Protein AF-A0A485KJI5-F1 (afdb_monomer_lite)

Foldseek 3Di:
DDDDDDDDDDDDDDDDDDDDDDDDDDDDDDDDDDDDDDDDDDDDDDDPDPDDDDDDDDDDDDDDDDDDDDDDDDDDDDDDDDDPDPPDPDPPPPFFADPDPAAAAEEEEEAADDQAWDQKDQDDLVQQNPLVVLARRHPGYIYGDHRQQQDALLRPVLLLSVQQVQQCRQVVHPGHDPPAQERFAYEYEYEASRLLNPLLSCLVSSHHYDQVRYEYEYAHHDDDPPRGVRNVLDDDLVPDDPVSVVSVVSSLQSCLVHYFEYEFAFALCAQVDPNSVQLVVQVVVDPDPDNGHQSPDHPCRRCRSPVVVVVQEDQALQRGLYHHANHHRSVLSCSVAAHDDRSRHNSSNSSRND

Organism: NCBI:txid120398

InterPro domains:
  IPR029058 Alpha/Beta hydrolase fold [SSF53474] (157-311)

Radius of gyration: 28.87 Å; chains: 1; bounding box: 77×89×81 Å

pLDDT: mean 71.89, std 26.83, range [19.38, 97.19]

Sequence (354 aa):
MCVGSLKPPRRLRALVIRQSAHQRQPMTFAPEYIFATTKFIFVGSLTFVCTWSVPITATRVMSTQAFEPAGMASRLAMYVLPHHFLLAPSPLKQTCGCHLPERKPCLFMDGIGHTKSVPLMSSYPDTWGHIDQHAPCCSSITMARFESIERGWTHDDLQHDFCYAALAVSNHRSQPATNSTVVGKLILITHSMGNLIAAGAAATGKCTFTTDNLTWLVAGLVGYCPLQPAYASIQDIRTVDATLQQKYLAAQAIRRQFISRTMCGTSPAGLGTLGAVGMMAVASMAPFDSAENDGYVTWESCTAGLSDIDDTFGTDAETAVNYKAALNHLDTSFRNGDGKTNDKMPLRWFECTL

Structure (mmCIF, N/CA/C/O backbone):
data_AF-A0A485KJI5-F1
#
_entry.id   AF-A0A485KJI5-F1
#
loop_
_atom_site.group_PDB
_atom_site.id
_atom_site.type_symbol
_atom_site.label_atom_id
_atom_site.label_alt_id
_atom_site.label_comp_id
_atom_site.label_asym_id
_atom_site.label_entity_id
_atom_site.label_seq_id
_atom_site.pdbx_PDB_ins_code
_atom_site.Cartn_x
_atom_site.Cartn_y
_atom_site.Cartn_z
_atom_site.occupancy
_atom_site.B_iso_or_equiv
_atom_site.auth_seq_id
_atom_site.auth_comp_id
_atom_site.auth_asym_id
_atom_site.auth_atom_id
_atom_site.pdbx_PDB_model_num
ATOM 1 N N . MET A 1 1 ? 1.616 -50.596 -18.947 1.00 31.81 1 MET A N 1
ATOM 2 C CA . MET A 1 1 ? 2.586 -51.513 -19.584 1.00 31.81 1 MET A CA 1
ATOM 3 C C . MET A 1 1 ? 2.763 -51.119 -21.041 1.00 31.81 1 MET A C 1
ATOM 5 O O . MET A 1 1 ? 1.782 -50.746 -21.667 1.00 31.81 1 MET A O 1
ATOM 9 N N . CYS A 1 2 ? 3.994 -51.274 -21.529 1.00 25.28 2 CYS A N 1
ATOM 10 C CA . CYS A 1 2 ? 4.402 -51.375 -22.934 1.00 25.28 2 CYS A CA 1
ATOM 11 C C . CYS A 1 2 ? 4.610 -50.092 -23.763 1.00 25.28 2 CYS A C 1
ATOM 13 O O . CYS A 1 2 ? 3.694 -49.403 -24.196 1.00 25.28 2 CYS A O 1
ATOM 15 N N . VAL A 1 3 ? 5.904 -49.894 -24.025 1.00 32.41 3 VAL A N 1
ATOM 16 C CA . VAL A 1 3 ? 6.568 -49.269 -25.175 1.00 32.41 3 VAL A CA 1
ATOM 17 C C . VAL A 1 3 ? 5.909 -49.650 -26.510 1.00 32.41 3 VAL A C 1
ATOM 19 O O . VAL A 1 3 ? 5.561 -50.813 -26.705 1.00 32.41 3 VAL A O 1
ATOM 22 N N . GLY A 1 4 ? 5.834 -48.710 -27.464 1.00 28.84 4 GLY A N 1
ATOM 23 C CA . GLY A 1 4 ? 5.454 -49.033 -28.843 1.00 28.84 4 GLY A CA 1
ATOM 24 C C . GLY A 1 4 ? 5.419 -47.866 -29.838 1.00 28.84 4 GLY A C 1
ATOM 25 O O . GLY A 1 4 ? 4.387 -47.239 -30.011 1.00 28.84 4 GLY A O 1
ATOM 26 N N . SER A 1 5 ? 6.540 -47.683 -30.543 1.00 28.98 5 SER A N 1
ATOM 27 C CA . SER A 1 5 ? 6.683 -47.311 -31.967 1.00 28.98 5 SER A CA 1
ATOM 28 C C . SER A 1 5 ? 6.036 -46.023 -32.529 1.00 28.98 5 SER A C 1
ATOM 30 O O . SER A 1 5 ? 4.829 -45.916 -32.733 1.00 28.98 5 SER A O 1
ATOM 32 N N . LEU A 1 6 ? 6.910 -45.090 -32.929 1.00 32.75 6 LEU A N 1
ATOM 33 C CA . LEU A 1 6 ? 6.632 -43.924 -33.774 1.00 32.75 6 LEU A CA 1
ATOM 34 C C . LEU A 1 6 ? 6.274 -44.331 -35.219 1.00 32.75 6 LEU A C 1
ATOM 36 O O . LEU A 1 6 ? 7.049 -45.007 -35.895 1.00 32.75 6 LEU A O 1
ATOM 40 N N . LYS A 1 7 ? 5.144 -43.822 -35.728 1.00 32.94 7 LYS A N 1
ATOM 41 C CA . LYS A 1 7 ? 4.831 -43.709 -37.166 1.00 32.94 7 LYS A CA 1
ATOM 42 C C . LYS A 1 7 ? 4.530 -42.239 -37.506 1.00 32.94 7 LYS A C 1
ATOM 44 O O . LYS A 1 7 ? 3.818 -41.594 -36.738 1.00 32.94 7 LYS A O 1
ATOM 49 N N . PRO A 1 8 ? 5.029 -41.700 -38.634 1.00 36.19 8 PRO A N 1
ATOM 50 C CA . PRO A 1 8 ? 4.841 -40.295 -38.994 1.00 36.19 8 PRO A CA 1
ATOM 51 C C . PRO A 1 8 ? 3.419 -40.018 -39.523 1.00 36.19 8 PRO A C 1
ATOM 53 O O . PRO A 1 8 ? 2.799 -40.911 -40.116 1.00 36.19 8 PRO A O 1
ATOM 56 N N . PRO A 1 9 ? 2.885 -38.792 -39.352 1.00 38.53 9 PRO A N 1
ATOM 57 C CA . PRO A 1 9 ? 1.519 -38.477 -39.743 1.00 38.53 9 PRO A CA 1
ATOM 58 C C . PRO A 1 9 ? 1.360 -38.337 -41.264 1.00 38.53 9 PRO A C 1
ATOM 60 O O . PRO A 1 9 ? 2.177 -37.745 -41.972 1.00 38.53 9 PRO A O 1
ATOM 63 N N . ARG A 1 10 ? 0.251 -38.897 -41.754 1.00 35.16 10 ARG A N 1
ATOM 64 C CA . ARG A 1 10 ? -0.236 -38.799 -43.133 1.00 35.16 10 ARG A CA 1
ATOM 65 C C . ARG A 1 10 ? -0.714 -37.374 -43.436 1.00 35.16 10 ARG A C 1
ATOM 67 O O . ARG A 1 10 ? -1.381 -36.745 -42.622 1.00 35.16 10 ARG A O 1
ATOM 74 N N . ARG A 1 11 ? -0.418 -36.917 -44.657 1.00 34.38 11 ARG A N 1
ATOM 75 C CA . ARG A 1 11 ? -0.892 -35.661 -45.261 1.00 34.38 11 ARG A CA 1
ATOM 76 C C . ARG A 1 11 ? -2.426 -35.584 -45.244 1.00 34.38 11 ARG A C 1
ATOM 78 O O . ARG A 1 11 ? -3.078 -36.413 -45.879 1.00 34.38 11 ARG A O 1
ATOM 85 N N . LEU A 1 12 ? -2.987 -34.566 -44.594 1.00 32.72 12 LEU A N 1
ATOM 86 C CA . LEU A 1 12 ? -4.388 -34.179 -44.769 1.00 32.72 12 LEU A CA 1
ATOM 87 C C . LEU A 1 12 ? -4.528 -33.331 -46.039 1.00 32.72 12 LEU A C 1
ATOM 89 O O . LEU A 1 12 ? -3.842 -32.327 -46.223 1.00 32.72 12 LEU A O 1
ATOM 93 N N . ARG A 1 13 ? -5.400 -33.794 -46.938 1.00 32.47 13 ARG A N 1
ATOM 94 C CA . ARG A 1 13 ? -5.831 -33.085 -48.145 1.00 32.47 13 ARG A CA 1
ATOM 95 C C . ARG A 1 13 ? -6.838 -32.000 -47.764 1.00 32.47 13 ARG A C 1
ATOM 97 O O . ARG A 1 13 ? -7.719 -32.235 -46.943 1.00 32.47 13 ARG A O 1
ATOM 104 N N . ALA A 1 14 ? -6.695 -30.843 -48.403 1.00 28.84 14 ALA A N 1
ATOM 105 C CA . ALA A 1 14 ? -7.589 -29.701 -48.303 1.00 28.84 14 ALA A CA 1
ATOM 106 C C . ALA A 1 14 ? -9.030 -30.069 -48.696 1.00 28.84 14 ALA A C 1
ATOM 108 O O . ALA A 1 14 ? -9.260 -30.632 -49.769 1.00 28.84 14 ALA A O 1
ATOM 109 N N . LEU A 1 15 ? -9.990 -29.712 -47.839 1.00 27.62 15 LEU A N 1
ATOM 110 C CA . LEU A 1 15 ? -11.410 -29.694 -48.168 1.00 27.62 15 LEU A CA 1
ATOM 111 C C . LEU A 1 15 ? -11.748 -28.300 -48.708 1.00 27.62 15 LEU A C 1
ATOM 113 O O . LEU A 1 15 ? -11.735 -27.311 -47.981 1.00 27.62 15 LEU A O 1
ATOM 117 N N . VAL A 1 16 ? -12.003 -28.240 -50.011 1.00 28.48 16 VAL A N 1
ATOM 118 C CA . VAL A 1 16 ? -12.521 -27.069 -50.719 1.00 28.48 16 VAL A CA 1
ATOM 119 C C . VAL A 1 16 ? -14.035 -27.041 -50.528 1.00 28.48 16 VAL A C 1
ATOM 121 O O . VAL A 1 16 ? -14.716 -27.965 -50.965 1.00 28.48 16 VAL A O 1
ATOM 124 N N . ILE A 1 17 ? -14.566 -25.974 -49.931 1.00 29.91 17 ILE A N 1
ATOM 125 C CA . ILE A 1 17 ? -15.990 -25.628 -50.016 1.00 29.91 17 ILE A CA 1
ATOM 126 C C . ILE A 1 17 ? -16.078 -24.259 -50.698 1.00 29.91 17 ILE A C 1
ATOM 128 O O . ILE A 1 17 ? -15.520 -23.272 -50.224 1.00 29.91 17 ILE A O 1
ATOM 132 N N . ARG A 1 18 ? -16.724 -24.240 -51.869 1.00 28.14 18 ARG A N 1
ATOM 133 C CA . ARG A 1 18 ? -17.050 -23.059 -52.683 1.00 28.14 18 ARG A CA 1
ATOM 134 C C . ARG A 1 18 ? -18.545 -22.746 -52.570 1.00 28.14 18 ARG A C 1
ATOM 136 O O . ARG A 1 18 ? -19.329 -23.670 -52.390 1.00 28.14 18 ARG A O 1
ATOM 143 N N . GLN A 1 19 ? -18.855 -21.483 -52.895 1.00 30.69 19 GLN A N 1
ATOM 144 C CA . GLN A 1 19 ? -20.145 -20.809 -53.172 1.00 30.69 19 GLN A CA 1
ATOM 145 C C . GLN A 1 19 ? -20.580 -19.861 -52.041 1.00 30.69 19 GLN A C 1
ATOM 147 O O . GLN A 1 19 ? -20.486 -20.220 -50.880 1.00 30.69 19 GLN A O 1
ATOM 152 N N . SER A 1 20 ? -21.055 -18.635 -52.283 1.00 29.52 20 SER A N 1
ATOM 153 C CA . SER A 1 20 ? -21.296 -17.858 -53.510 1.00 29.52 20 SER A CA 1
ATOM 154 C C . SER A 1 20 ? -21.320 -16.362 -53.147 1.00 29.52 20 SER A C 1
ATOM 156 O O . SER A 1 20 ? -21.594 -16.000 -52.007 1.00 29.52 20 SER A O 1
ATOM 158 N N . ALA A 1 21 ? -21.020 -15.511 -54.125 1.00 30.34 21 ALA A N 1
ATOM 159 C CA . ALA A 1 21 ? -20.892 -14.063 -54.026 1.00 30.34 21 ALA A CA 1
ATOM 160 C C . ALA A 1 21 ? -22.232 -13.308 -54.129 1.00 30.34 21 ALA A C 1
ATOM 162 O O . ALA A 1 21 ? -23.102 -13.700 -54.902 1.00 30.34 21 ALA A O 1
ATOM 163 N N . HIS A 1 22 ? -22.315 -12.143 -53.476 1.00 31.23 22 HIS A N 1
ATOM 164 C CA . HIS A 1 22 ? -23.054 -10.975 -53.971 1.00 31.23 22 HIS A CA 1
ATOM 165 C C . HIS A 1 22 ? -22.402 -9.656 -53.484 1.00 31.23 22 HIS A C 1
ATOM 167 O O . HIS A 1 22 ? -22.339 -9.408 -52.288 1.00 31.23 22 HIS A O 1
ATOM 173 N N . GLN A 1 23 ? -21.861 -8.892 -54.455 1.00 30.75 23 GLN A N 1
ATOM 174 C CA . GLN A 1 23 ? -21.822 -7.417 -54.674 1.00 30.75 23 GLN A CA 1
ATOM 175 C C . GLN A 1 23 ? -21.913 -6.447 -53.463 1.00 30.75 23 GLN A C 1
ATOM 177 O O . GLN A 1 23 ? -22.767 -6.628 -52.617 1.00 30.75 23 GLN A O 1
ATOM 182 N N . ARG A 1 24 ? -21.222 -5.292 -53.365 1.00 27.19 24 ARG A N 1
ATOM 183 C CA . ARG A 1 24 ? -20.449 -4.432 -54.294 1.00 27.19 24 ARG A CA 1
ATOM 184 C C . ARG A 1 24 ? -19.679 -3.365 -53.451 1.00 27.19 24 ARG A C 1
ATOM 186 O O . ARG A 1 24 ? -20.315 -2.727 -52.630 1.00 27.19 24 ARG A O 1
ATOM 193 N N . GLN A 1 25 ? -18.356 -3.244 -53.672 1.00 29.03 25 GLN A N 1
ATOM 194 C CA . GLN A 1 25 ? -17.405 -2.083 -53.711 1.00 29.03 25 GLN A CA 1
ATOM 195 C C . GLN A 1 25 ? -17.664 -0.709 -53.010 1.00 29.03 25 GLN A C 1
ATOM 197 O O . GLN A 1 25 ? -18.820 -0.364 -52.802 1.00 29.03 25 GLN A O 1
ATOM 202 N N . PRO A 1 26 ? -16.656 0.211 -52.893 1.00 33.97 26 PRO A N 1
ATOM 203 C CA . PRO A 1 26 ? -15.177 0.071 -52.800 1.00 33.97 26 PRO A CA 1
ATOM 204 C C . PRO A 1 26 ? -14.487 1.035 -51.778 1.00 33.97 26 PRO A C 1
ATOM 206 O O . PRO A 1 26 ? -15.057 2.054 -51.414 1.00 33.97 26 PRO A O 1
ATOM 209 N N . MET A 1 27 ? -13.214 0.794 -51.408 1.00 25.45 27 MET A N 1
ATOM 210 C CA . MET A 1 27 ? -12.156 1.839 -51.353 1.00 25.45 27 MET A CA 1
ATOM 211 C C . MET A 1 27 ? -10.743 1.243 -51.113 1.00 25.45 27 MET A C 1
ATOM 213 O O . MET A 1 27 ? -10.409 0.787 -50.028 1.00 25.45 27 MET A O 1
ATOM 217 N N . THR A 1 28 ? -9.972 1.188 -52.207 1.00 26.17 28 THR A N 1
ATOM 218 C CA . THR A 1 28 ? -8.530 1.495 -52.394 1.00 26.17 28 THR A CA 1
ATOM 219 C C . THR A 1 28 ? -7.466 1.185 -51.310 1.00 26.17 28 THR A C 1
ATOM 221 O O . THR A 1 28 ? -7.358 1.873 -50.303 1.00 26.17 28 THR A O 1
ATOM 224 N N . PHE A 1 29 ? -6.583 0.230 -51.654 1.00 24.64 29 PHE A N 1
ATOM 225 C CA . PHE A 1 29 ? -5.132 0.098 -51.342 1.00 24.64 29 PHE A CA 1
ATOM 226 C C . PHE A 1 29 ? -4.334 1.300 -51.933 1.00 24.64 29 PHE A C 1
ATOM 228 O O . PHE A 1 29 ? -4.829 1.872 -52.900 1.00 24.64 29 PHE A O 1
ATOM 235 N N . ALA A 1 30 ? -3.127 1.760 -51.550 1.00 26.06 30 ALA A N 1
ATOM 236 C CA . ALA A 1 30 ? -1.948 1.344 -50.751 1.00 26.06 30 ALA A CA 1
ATOM 237 C C . ALA A 1 30 ? -0.955 2.573 -50.721 1.00 26.06 30 ALA A C 1
ATOM 239 O O . ALA A 1 30 ? -1.411 3.661 -51.069 1.00 26.06 30 ALA A O 1
ATOM 240 N N . PRO A 1 31 ? 0.394 2.448 -50.604 1.00 40.59 31 PRO A N 1
ATOM 241 C CA . PRO A 1 31 ? 1.277 2.005 -49.504 1.00 40.59 31 PRO A CA 1
ATOM 242 C C . PRO A 1 31 ? 2.403 3.036 -49.152 1.00 40.59 31 PRO A C 1
ATOM 244 O O . PRO A 1 31 ? 2.425 4.145 -49.668 1.00 40.59 31 PRO A O 1
ATOM 247 N N . GLU A 1 32 ? 3.369 2.574 -48.338 1.00 25.25 32 GLU A N 1
ATOM 248 C CA . GLU A 1 32 ? 4.775 3.022 -48.171 1.00 25.25 32 GLU A CA 1
ATOM 249 C C . GLU A 1 32 ? 5.096 4.086 -47.108 1.00 25.25 32 GLU A C 1
ATOM 251 O O . GLU A 1 32 ? 4.658 5.220 -47.196 1.00 25.25 32 GLU A O 1
ATOM 256 N N . TYR A 1 33 ? 5.930 3.708 -46.123 1.00 24.80 33 TYR A N 1
ATOM 257 C CA . TYR A 1 33 ? 7.295 4.239 -45.960 1.00 24.80 33 TYR A CA 1
ATOM 258 C C . TYR A 1 33 ? 8.152 3.276 -45.115 1.00 24.80 33 TYR A C 1
ATOM 260 O O . TYR A 1 33 ? 7.861 2.982 -43.958 1.00 24.80 33 TYR A O 1
ATOM 268 N N . ILE A 1 34 ? 9.230 2.786 -45.729 1.00 26.88 34 ILE A N 1
ATOM 269 C CA . ILE A 1 34 ? 10.401 2.183 -45.082 1.00 26.88 34 ILE A CA 1
ATOM 270 C C . ILE A 1 34 ? 11.285 3.333 -44.596 1.00 26.88 34 ILE A C 1
ATOM 272 O O . ILE A 1 34 ? 11.596 4.189 -45.411 1.00 26.88 34 ILE A O 1
ATOM 276 N N . PHE A 1 35 ? 11.770 3.311 -43.350 1.00 24.98 35 PHE A N 1
ATOM 277 C CA . PHE A 1 35 ? 13.133 3.757 -43.025 1.00 24.98 35 PHE A CA 1
ATOM 278 C C . PHE A 1 35 ? 13.635 3.078 -41.747 1.00 24.98 35 PHE A C 1
ATOM 280 O O . PHE A 1 35 ? 13.140 3.298 -40.646 1.00 24.98 35 PHE A O 1
ATOM 287 N N . ALA A 1 36 ? 14.665 2.256 -41.926 1.00 25.73 36 ALA A N 1
ATOM 288 C CA . ALA A 1 36 ? 15.581 1.858 -40.876 1.00 25.73 36 ALA A CA 1
ATOM 289 C C . ALA A 1 36 ? 16.424 3.066 -40.447 1.00 25.73 36 ALA A C 1
ATOM 291 O O . ALA A 1 36 ? 16.936 3.777 -41.307 1.00 25.73 36 ALA A O 1
ATOM 292 N N . THR A 1 37 ? 16.668 3.236 -39.148 1.00 25.44 37 THR A N 1
ATOM 293 C CA . THR A 1 37 ? 17.961 3.753 -38.675 1.00 25.44 37 THR A CA 1
ATOM 294 C C . THR A 1 37 ? 18.338 3.119 -37.341 1.00 25.44 37 THR A C 1
ATOM 296 O O . THR A 1 37 ? 17.789 3.399 -36.282 1.00 25.44 37 THR A O 1
ATOM 299 N N . THR A 1 38 ? 19.336 2.252 -37.431 1.00 22.64 38 THR A N 1
ATOM 300 C CA . THR A 1 38 ? 20.232 1.829 -36.362 1.00 22.64 38 THR A CA 1
ATOM 301 C C . THR A 1 38 ? 20.949 3.041 -35.755 1.00 22.64 38 THR A C 1
ATOM 303 O O . THR A 1 38 ? 21.505 3.852 -36.497 1.00 22.64 38 THR A O 1
ATOM 306 N N . LYS A 1 39 ? 21.053 3.116 -34.422 1.00 22.83 39 LYS A N 1
ATOM 307 C CA . LYS A 1 39 ? 22.156 3.810 -33.738 1.00 22.83 39 LYS A CA 1
ATOM 308 C C . LYS A 1 39 ? 22.665 2.962 -32.571 1.00 22.83 39 LYS A C 1
ATOM 310 O O . LYS A 1 39 ? 21.939 2.693 -31.624 1.00 22.83 39 LYS A O 1
ATOM 315 N N . PHE A 1 40 ? 23.928 2.560 -32.679 1.00 20.89 40 PHE A N 1
ATOM 316 C CA . PHE A 1 40 ? 24.762 2.018 -31.607 1.00 20.89 40 PHE A CA 1
ATOM 317 C C . PHE A 1 40 ? 25.527 3.158 -30.930 1.00 20.89 40 PHE A C 1
ATOM 319 O O . PHE A 1 40 ? 26.082 3.984 -31.653 1.00 20.89 40 PHE A O 1
ATOM 326 N N . ILE A 1 41 ? 25.668 3.116 -29.598 1.00 21.22 41 ILE A N 1
ATOM 327 C CA . ILE A 1 41 ? 26.875 3.552 -28.868 1.00 21.22 41 ILE A CA 1
ATOM 328 C C . ILE A 1 41 ? 27.117 2.573 -27.692 1.00 21.22 41 ILE A C 1
ATOM 330 O O . ILE A 1 41 ? 26.269 2.416 -26.821 1.00 21.22 41 ILE A O 1
ATOM 334 N N . PHE A 1 42 ? 28.274 1.899 -27.727 1.00 19.38 42 PHE A N 1
ATOM 335 C CA . PHE A 1 42 ? 28.947 1.102 -26.674 1.00 19.38 42 PHE A CA 1
ATOM 336 C C . PHE A 1 42 ? 29.616 2.068 -25.650 1.00 19.38 42 PHE A C 1
ATOM 338 O O . PHE A 1 42 ? 29.920 3.192 -26.029 1.00 19.38 42 PHE A O 1
ATOM 345 N N . VAL A 1 43 ? 29.898 1.784 -24.367 1.00 20.28 43 VAL A N 1
ATOM 346 C CA . VAL A 1 43 ? 30.802 0.779 -23.759 1.00 20.28 43 VAL A CA 1
ATOM 347 C C . VAL A 1 43 ? 30.563 0.789 -22.231 1.00 20.28 43 VAL A C 1
ATOM 349 O O . VAL A 1 43 ? 30.475 1.864 -21.644 1.00 20.28 43 VAL A O 1
ATOM 352 N N . GLY A 1 44 ? 30.562 -0.376 -21.573 1.00 20.38 44 GLY A N 1
ATOM 353 C CA . GLY A 1 44 ? 30.633 -0.480 -20.109 1.00 20.38 44 GLY A CA 1
ATOM 354 C C . GLY A 1 44 ? 30.339 -1.891 -19.606 1.00 20.38 44 GLY A C 1
ATOM 355 O O . GLY A 1 44 ? 29.222 -2.199 -19.210 1.00 20.38 44 GLY A O 1
ATOM 356 N N . SER A 1 45 ? 31.331 -2.771 -19.687 1.00 24.25 45 SER A N 1
ATOM 357 C CA . SER A 1 45 ? 31.241 -4.193 -19.358 1.00 24.25 45 SER A CA 1
ATOM 358 C C . SER A 1 45 ? 30.953 -4.432 -17.870 1.00 24.25 45 SER A C 1
ATOM 360 O O . SER A 1 45 ? 31.792 -4.117 -17.033 1.00 24.25 45 SER A O 1
ATOM 362 N N . LEU A 1 46 ? 29.844 -5.101 -17.545 1.00 24.02 46 LEU A N 1
ATOM 363 C CA . LEU A 1 46 ? 29.767 -5.978 -16.374 1.00 24.02 46 LEU A CA 1
ATOM 364 C C . LEU A 1 46 ? 29.032 -7.263 -16.775 1.00 24.02 46 LEU A C 1
ATOM 366 O O . LEU A 1 46 ? 27.812 -7.383 -16.719 1.00 24.02 46 LEU A O 1
ATOM 370 N N . THR A 1 47 ? 29.811 -8.232 -17.242 1.00 25.09 47 THR A N 1
ATOM 371 C CA . THR A 1 47 ? 29.413 -9.637 -17.294 1.00 25.09 47 THR A CA 1
ATOM 372 C C . THR A 1 47 ? 29.080 -10.108 -15.879 1.00 25.09 47 THR A C 1
ATOM 374 O O . THR A 1 47 ? 29.986 -10.225 -15.054 1.00 25.09 47 THR A O 1
ATOM 377 N N . PHE A 1 48 ? 27.815 -10.424 -15.597 1.00 23.05 48 PHE A N 1
ATOM 378 C CA . PHE A 1 48 ? 27.498 -11.342 -14.506 1.00 23.05 48 PHE A CA 1
ATOM 379 C C . PHE A 1 48 ? 27.690 -12.773 -15.007 1.00 23.05 48 PHE A C 1
ATOM 381 O O . PHE A 1 48 ? 27.085 -13.224 -15.977 1.00 23.05 48 PHE A O 1
ATOM 388 N N . VAL A 1 49 ? 28.632 -13.441 -14.356 1.00 24.78 49 VAL A N 1
ATOM 389 C CA . VAL A 1 49 ? 29.131 -14.778 -14.647 1.00 24.78 49 VAL A CA 1
ATOM 390 C C . VAL A 1 49 ? 28.079 -15.813 -14.234 1.00 24.78 49 VAL A C 1
ATOM 392 O O . VAL A 1 49 ? 27.791 -15.960 -13.050 1.00 24.78 49 VAL A O 1
ATOM 395 N N . CYS A 1 50 ? 27.547 -16.577 -15.192 1.00 22.47 50 CYS A N 1
ATOM 396 C CA . CYS A 1 50 ? 27.080 -17.937 -14.916 1.00 22.47 50 CYS A CA 1
ATOM 397 C C . CYS A 1 50 ? 28.328 -18.802 -14.709 1.00 22.47 50 CYS A C 1
ATOM 399 O O . CYS A 1 50 ? 29.068 -19.057 -15.659 1.00 22.47 50 CYS A O 1
ATOM 401 N N . THR A 1 51 ? 28.616 -19.208 -13.474 1.00 26.19 51 THR A N 1
ATOM 402 C CA . THR A 1 51 ? 29.778 -20.046 -13.171 1.00 26.19 51 THR A CA 1
ATOM 403 C C . THR A 1 51 ? 29.526 -21.489 -13.611 1.00 26.19 51 THR A C 1
ATOM 405 O O . THR A 1 51 ? 28.780 -22.230 -12.981 1.00 26.19 51 THR A O 1
ATOM 408 N N . TRP A 1 52 ? 30.204 -21.904 -14.681 1.00 23.30 52 TRP A N 1
ATOM 409 C CA . TRP A 1 52 ? 30.610 -23.295 -14.885 1.00 23.30 52 TRP A CA 1
ATOM 410 C C . TRP A 1 52 ? 32.120 -23.378 -14.645 1.00 23.30 52 TRP A C 1
ATOM 412 O O . TRP A 1 52 ? 32.901 -22.648 -15.253 1.00 23.30 52 TRP A O 1
ATOM 422 N N . SER A 1 53 ? 32.517 -24.227 -13.702 1.00 26.89 53 SER A N 1
ATOM 423 C CA . SER A 1 53 ? 33.888 -24.367 -13.207 1.00 26.89 53 SER A CA 1
ATOM 424 C C . SER A 1 53 ? 34.748 -25.251 -14.113 1.00 26.89 53 SER A C 1
ATOM 426 O O . SER A 1 53 ? 34.396 -26.412 -14.291 1.00 26.89 53 SER A O 1
ATOM 428 N N . VAL A 1 54 ? 35.915 -24.764 -14.565 1.00 26.58 54 VAL A N 1
ATOM 429 C CA . VAL A 1 54 ? 37.132 -25.565 -14.857 1.00 26.58 54 VAL A CA 1
ATOM 430 C C . VAL A 1 54 ? 38.380 -24.675 -14.616 1.00 26.58 54 VAL A C 1
ATOM 432 O O . VAL A 1 54 ? 38.327 -23.493 -14.958 1.00 26.58 54 VAL A O 1
ATOM 435 N N . PRO A 1 55 ? 39.479 -25.170 -14.000 1.00 33.22 55 PRO A N 1
ATOM 436 C CA . PRO A 1 55 ? 40.520 -24.331 -13.397 1.00 33.22 55 PRO A CA 1
ATOM 437 C C . PRO A 1 55 ? 41.720 -24.093 -14.324 1.00 33.22 55 PRO A C 1
ATOM 439 O O . PRO A 1 55 ? 42.194 -25.036 -14.950 1.00 33.22 55 PRO A O 1
ATOM 442 N N . ILE A 1 56 ? 42.282 -22.874 -14.341 1.00 28.50 56 ILE A N 1
ATOM 443 C CA . ILE A 1 56 ? 43.628 -22.608 -14.882 1.00 28.50 56 ILE A CA 1
ATOM 444 C C . ILE A 1 56 ? 44.365 -21.573 -14.011 1.00 28.50 56 ILE A C 1
ATOM 446 O O . ILE A 1 56 ? 44.020 -20.399 -13.953 1.00 28.50 56 ILE A O 1
ATOM 450 N N . THR A 1 57 ? 45.350 -22.109 -13.294 1.00 27.41 57 THR A N 1
ATOM 451 C CA . THR A 1 57 ? 46.740 -21.670 -13.073 1.00 27.41 57 THR A CA 1
ATOM 452 C C . THR A 1 57 ? 47.114 -20.178 -13.058 1.00 27.41 57 THR A C 1
ATOM 454 O O . THR A 1 57 ? 46.912 -19.425 -14.003 1.00 27.41 57 THR A O 1
ATOM 457 N N . ALA A 1 58 ? 47.810 -19.816 -11.976 1.00 33.53 58 ALA A N 1
ATOM 458 C CA . ALA A 1 58 ? 48.398 -18.521 -11.652 1.00 33.53 58 ALA A CA 1
ATOM 459 C C . ALA A 1 58 ? 49.343 -17.929 -12.714 1.00 33.53 58 ALA A C 1
ATOM 461 O O . ALA A 1 58 ? 50.174 -18.637 -13.281 1.00 33.53 58 ALA A O 1
ATOM 462 N N . THR A 1 59 ? 49.358 -16.594 -12.835 1.00 28.83 59 THR A N 1
ATOM 463 C CA . THR A 1 59 ? 50.616 -15.840 -12.990 1.00 28.83 59 THR A CA 1
ATOM 464 C C . THR A 1 59 ? 50.495 -14.351 -12.626 1.00 28.83 59 THR A C 1
ATOM 466 O O . THR A 1 59 ? 49.718 -13.603 -13.200 1.00 28.83 59 THR A O 1
ATOM 469 N N . ARG A 1 60 ? 51.374 -13.977 -11.686 1.00 30.34 60 ARG A N 1
ATOM 470 C CA . ARG A 1 60 ? 52.182 -12.750 -11.538 1.00 30.34 60 ARG A CA 1
ATOM 471 C C . ARG A 1 60 ? 51.545 -11.365 -11.304 1.00 30.34 60 ARG A C 1
ATOM 473 O O . ARG A 1 60 ? 51.021 -10.704 -12.187 1.00 30.34 60 ARG A O 1
ATOM 480 N N . VAL A 1 61 ? 51.824 -10.907 -10.082 1.00 31.03 61 VAL A N 1
ATOM 481 C CA . VAL A 1 61 ? 51.845 -9.543 -9.536 1.00 31.03 61 VAL A CA 1
ATOM 482 C C . VAL A 1 61 ? 52.813 -8.623 -10.294 1.00 31.03 61 VAL A C 1
ATOM 484 O O . VAL A 1 61 ? 53.953 -9.018 -10.542 1.00 31.03 61 VAL A O 1
ATOM 487 N N . MET A 1 62 ? 52.410 -7.367 -10.518 1.00 28.80 62 MET A N 1
ATOM 488 C CA . MET A 1 62 ? 53.320 -6.214 -10.585 1.00 28.80 62 MET A CA 1
ATOM 489 C C . MET A 1 62 ? 52.750 -5.018 -9.797 1.00 28.80 62 MET A C 1
ATOM 491 O O . MET A 1 62 ? 51.663 -4.524 -10.077 1.00 28.80 62 MET A O 1
ATOM 495 N N . SER A 1 63 ? 53.534 -4.615 -8.793 1.00 28.84 63 SER A N 1
ATOM 496 C CA . SER A 1 63 ? 53.581 -3.321 -8.083 1.00 28.84 63 SER A CA 1
ATOM 497 C C . SER A 1 63 ? 53.935 -2.196 -9.082 1.00 28.84 63 SER A C 1
ATOM 499 O O . SER A 1 63 ? 54.479 -2.512 -10.136 1.00 28.84 63 SER A O 1
ATOM 501 N N . THR A 1 64 ? 53.659 -0.898 -8.946 1.00 29.48 64 THR A N 1
ATOM 502 C CA . THR A 1 64 ? 53.778 0.134 -7.888 1.00 29.48 64 THR A CA 1
ATOM 503 C C . THR A 1 64 ? 52.926 1.342 -8.381 1.00 29.48 64 THR A C 1
ATOM 505 O O . THR A 1 64 ? 52.651 1.406 -9.573 1.00 29.48 64 THR A O 1
ATOM 508 N N . GLN A 1 65 ? 52.502 2.369 -7.635 1.00 29.70 65 GLN A N 1
ATOM 509 C CA . GLN A 1 65 ? 53.312 3.306 -6.849 1.00 29.70 65 GLN A CA 1
ATOM 510 C C . GLN A 1 65 ? 52.384 4.320 -6.144 1.00 29.70 65 GLN A C 1
ATOM 512 O O . GLN A 1 65 ? 51.354 4.715 -6.689 1.00 29.70 65 GLN A O 1
ATOM 517 N N . ALA A 1 66 ? 52.773 4.718 -4.934 1.00 29.38 66 ALA A N 1
ATOM 518 C CA . ALA A 1 66 ? 52.093 5.663 -4.055 1.00 29.38 66 ALA A CA 1
ATOM 519 C C . ALA A 1 66 ? 52.461 7.127 -4.362 1.00 29.38 66 ALA A C 1
ATOM 521 O O . ALA A 1 66 ? 53.567 7.399 -4.826 1.00 29.38 66 ALA A O 1
ATOM 522 N N . PHE A 1 67 ? 51.564 8.057 -4.021 1.00 27.17 67 PHE A N 1
ATOM 523 C CA . PHE A 1 67 ? 51.844 9.490 -3.897 1.00 27.17 67 PHE A CA 1
ATOM 524 C C . PHE A 1 67 ? 51.197 10.020 -2.606 1.00 27.17 67 PHE A C 1
ATOM 526 O O . PHE A 1 67 ? 49.991 9.906 -2.417 1.00 27.17 67 PHE A O 1
ATOM 533 N N . GLU A 1 68 ? 52.022 10.598 -1.738 1.00 30.23 68 GLU A N 1
ATOM 534 C CA . GLU A 1 68 ? 51.713 11.353 -0.513 1.00 30.23 68 GLU A CA 1
ATOM 535 C C . GLU A 1 68 ? 52.868 12.373 -0.318 1.00 30.23 68 GLU A C 1
ATOM 537 O O . GLU A 1 68 ? 53.920 12.207 -0.939 1.00 30.23 68 GLU A O 1
ATOM 542 N N . PRO A 1 69 ? 52.785 13.371 0.582 1.00 44.19 69 PRO A N 1
ATOM 543 C CA . PRO A 1 69 ? 51.866 14.508 0.604 1.00 44.19 69 PRO A CA 1
ATOM 544 C C . PRO A 1 69 ? 52.658 15.842 0.695 1.00 44.19 69 PRO A C 1
ATOM 546 O O . PRO A 1 69 ? 53.870 15.862 0.896 1.00 44.19 69 PRO A O 1
ATOM 549 N N . ALA A 1 70 ? 51.985 16.992 0.613 1.00 32.53 70 ALA A N 1
ATOM 550 C CA . ALA A 1 70 ? 52.569 18.273 1.025 1.00 32.53 70 ALA A CA 1
ATOM 551 C C . ALA A 1 70 ? 51.581 19.014 1.931 1.00 32.53 70 ALA A C 1
ATOM 553 O O . ALA A 1 70 ? 50.492 19.391 1.504 1.00 32.53 70 ALA A O 1
ATOM 554 N N . GLY A 1 71 ? 51.948 19.170 3.204 1.00 29.44 71 GLY A N 1
ATOM 555 C CA . GLY A 1 71 ? 51.194 19.944 4.186 1.00 29.44 71 GLY A CA 1
ATOM 556 C C . GLY A 1 71 ? 51.600 21.416 4.216 1.00 29.44 71 GLY A C 1
ATOM 557 O O . GLY A 1 71 ? 52.681 21.766 3.754 1.00 29.44 71 GLY A O 1
ATOM 558 N N . MET A 1 72 ? 50.764 22.254 4.839 1.00 32.09 72 MET A N 1
ATOM 559 C CA . MET A 1 72 ? 51.209 23.386 5.662 1.00 32.09 72 MET A CA 1
ATOM 560 C C . MET A 1 72 ? 50.065 23.961 6.522 1.00 32.09 72 MET A C 1
ATOM 562 O O . MET A 1 72 ? 49.091 24.506 6.022 1.00 32.09 72 MET A O 1
ATOM 566 N N . ALA A 1 73 ? 50.272 23.825 7.834 1.00 32.59 73 ALA A N 1
ATOM 567 C CA . ALA A 1 73 ? 50.047 24.780 8.923 1.00 32.59 73 ALA A CA 1
ATOM 568 C C . ALA A 1 73 ? 48.662 25.423 9.178 1.00 32.59 73 ALA A C 1
ATOM 570 O O . ALA A 1 73 ? 48.173 26.305 8.482 1.00 32.59 73 ALA A O 1
ATOM 571 N N . SER A 1 74 ? 48.164 25.052 10.358 1.00 30.80 74 SER A N 1
ATOM 572 C CA . SER A 1 74 ? 47.097 25.634 11.170 1.00 30.80 74 SER A CA 1
ATOM 573 C C . SER A 1 74 ? 47.352 27.091 11.599 1.00 30.80 74 SER A C 1
ATOM 575 O O . SER A 1 74 ? 48.469 27.447 11.980 1.00 30.80 74 SER A O 1
ATOM 577 N N . ARG A 1 75 ? 46.287 27.906 11.652 1.00 36.78 75 ARG A N 1
ATOM 578 C CA . ARG A 1 75 ? 46.172 29.079 12.537 1.00 36.78 75 ARG A CA 1
ATOM 579 C C . ARG A 1 75 ? 44.764 29.129 13.135 1.00 36.78 75 ARG A C 1
ATOM 581 O O . ARG A 1 75 ? 43.805 29.474 12.453 1.00 36.78 75 ARG A O 1
ATOM 588 N N . LEU A 1 76 ? 44.664 28.790 14.422 1.00 32.62 76 LEU A N 1
ATOM 589 C CA . LEU A 1 76 ? 43.513 29.103 15.266 1.00 32.62 76 LEU A CA 1
ATOM 590 C C . LEU 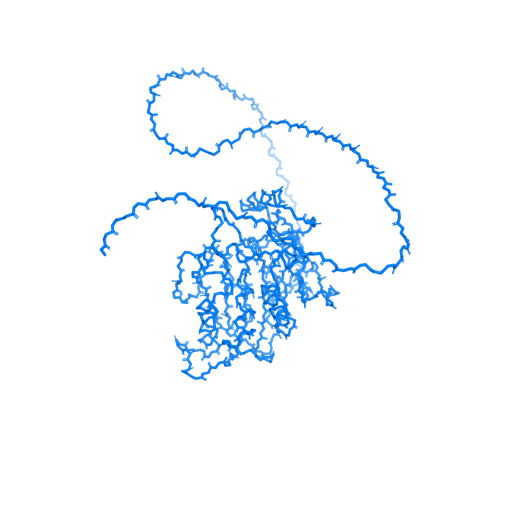A 1 76 ? 43.433 30.618 15.494 1.00 32.62 76 LEU A C 1
ATOM 592 O O . LEU A 1 76 ? 44.413 31.233 15.911 1.00 32.62 76 LEU A O 1
ATOM 596 N N . ALA A 1 77 ? 42.243 31.186 15.322 1.00 33.84 77 ALA A N 1
ATOM 597 C CA . ALA A 1 77 ? 41.854 32.450 15.934 1.00 33.84 77 ALA A CA 1
ATOM 598 C C . ALA A 1 77 ? 40.511 32.233 16.646 1.00 33.84 77 ALA A C 1
ATOM 600 O O . ALA A 1 77 ? 39.464 32.133 16.011 1.00 33.84 77 ALA A O 1
ATOM 601 N N . MET A 1 78 ? 40.562 32.106 17.975 1.00 32.16 78 MET A N 1
ATOM 602 C CA . MET A 1 78 ? 39.386 32.173 18.842 1.00 32.16 78 MET A CA 1
ATOM 603 C C . MET A 1 78 ? 38.864 33.610 18.828 1.00 32.16 78 MET A C 1
ATOM 605 O O . MET A 1 78 ? 39.526 34.506 19.345 1.00 32.16 78 MET A O 1
ATOM 609 N N . TYR A 1 79 ? 37.671 33.822 18.279 1.00 32.25 79 TYR A N 1
ATOM 610 C CA . TYR A 1 79 ? 36.880 35.017 18.554 1.00 32.25 79 TYR A CA 1
ATOM 611 C C . TYR A 1 79 ? 35.734 34.632 19.485 1.00 32.25 79 TYR A C 1
ATOM 613 O O . TYR A 1 79 ? 34.769 33.984 19.088 1.00 32.25 79 TYR A O 1
ATOM 621 N N . VAL A 1 80 ? 35.884 35.012 20.752 1.00 34.44 80 VAL A N 1
ATOM 622 C CA . VAL A 1 80 ? 34.824 34.994 21.761 1.00 34.44 80 VAL A CA 1
ATOM 623 C C . VAL A 1 80 ? 34.036 36.294 21.610 1.00 34.44 80 VAL A C 1
ATOM 625 O O . VAL A 1 80 ? 34.610 37.373 21.743 1.00 34.44 80 VAL A O 1
ATOM 628 N N . LEU A 1 81 ? 32.730 36.203 21.361 1.00 32.56 81 LEU A N 1
ATOM 629 C CA . LEU A 1 81 ? 31.793 37.316 21.524 1.00 32.56 81 LEU A CA 1
ATOM 630 C C . LEU A 1 81 ? 30.638 36.864 22.432 1.00 32.56 81 LEU A C 1
ATOM 632 O O . LEU A 1 81 ? 30.042 35.818 22.167 1.00 32.56 81 LEU A O 1
ATOM 636 N N . PRO A 1 82 ? 30.314 37.612 23.502 1.00 44.81 82 PRO A N 1
ATOM 637 C CA . PRO A 1 82 ? 29.250 37.257 24.421 1.00 44.81 82 PRO A CA 1
ATOM 638 C C . PRO A 1 82 ? 27.946 37.919 23.971 1.00 44.81 82 PRO A C 1
ATOM 640 O O . PRO A 1 82 ? 27.795 39.132 24.068 1.00 44.81 82 PRO A O 1
ATOM 643 N N . HIS A 1 83 ? 26.968 37.130 23.536 1.00 38.81 83 HIS A N 1
ATOM 644 C CA . HIS A 1 83 ? 25.585 37.592 23.485 1.00 38.81 83 HIS A CA 1
ATOM 645 C C . HIS A 1 83 ? 24.675 36.541 24.106 1.00 38.81 83 HIS A C 1
ATOM 647 O O . HIS A 1 83 ? 24.380 35.501 23.523 1.00 38.81 83 HIS A O 1
ATOM 653 N N . HIS A 1 84 ? 24.233 36.837 25.327 1.00 44.00 84 HIS A N 1
ATOM 654 C CA . HIS A 1 84 ? 23.026 36.265 25.899 1.00 44.00 84 HIS A CA 1
ATOM 655 C C . HIS A 1 84 ? 21.839 36.713 25.044 1.00 44.00 84 HIS A C 1
ATOM 657 O O . HIS A 1 84 ? 21.275 37.782 25.256 1.00 44.00 84 HIS A O 1
ATOM 663 N N . PHE A 1 85 ? 21.484 35.900 24.054 1.00 37.94 85 PHE A N 1
ATOM 664 C CA . PHE A 1 85 ? 20.170 35.948 23.434 1.00 37.94 85 PHE A CA 1
ATOM 665 C C . PHE A 1 85 ? 19.305 34.913 24.149 1.00 37.94 85 PHE A C 1
ATOM 667 O O . PHE A 1 85 ? 19.475 33.707 23.973 1.00 37.94 85 PHE A O 1
ATOM 674 N N . LEU A 1 86 ? 18.399 35.399 24.996 1.00 42.22 86 LEU A N 1
ATOM 675 C CA . LEU A 1 86 ? 17.235 34.640 25.434 1.00 42.22 86 LEU A CA 1
ATOM 676 C C . LEU A 1 86 ? 16.413 34.325 24.180 1.00 42.22 86 LEU A C 1
ATOM 678 O O . LEU A 1 86 ? 15.621 35.145 23.720 1.00 42.22 86 LEU A O 1
ATOM 682 N N . LEU A 1 87 ? 16.648 33.154 23.589 1.00 40.41 87 LEU A N 1
ATOM 683 C CA . LEU A 1 87 ? 15.747 32.589 22.599 1.00 40.41 87 LEU A CA 1
ATOM 684 C C . LEU A 1 87 ? 14.458 32.238 23.340 1.00 40.41 87 LEU A C 1
ATOM 686 O O . LEU A 1 87 ? 14.415 31.292 24.127 1.00 40.41 87 LEU A O 1
ATOM 690 N N . ALA A 1 88 ? 13.413 33.029 23.102 1.00 43.94 88 ALA A N 1
ATOM 691 C CA . ALA A 1 88 ? 12.053 32.575 23.329 1.00 43.94 88 ALA A CA 1
ATOM 692 C C . ALA A 1 88 ? 11.906 31.190 22.671 1.00 43.94 88 ALA A C 1
ATOM 694 O O . ALA A 1 88 ? 12.390 31.018 21.545 1.00 43.94 88 ALA A O 1
ATOM 695 N N . PRO A 1 89 ? 11.288 30.196 23.332 1.00 42.53 89 PRO A N 1
ATOM 696 C CA . PRO A 1 89 ? 11.009 28.936 22.670 1.00 42.53 89 PRO A CA 1
ATOM 697 C C . PRO A 1 89 ? 10.176 29.252 21.429 1.00 42.53 89 PRO A C 1
ATOM 699 O O . PRO A 1 89 ? 9.091 29.829 21.518 1.00 42.53 89 PRO A O 1
ATOM 702 N N . SER A 1 90 ? 10.722 28.920 20.260 1.00 41.31 90 SER A N 1
ATOM 703 C CA . SER A 1 90 ? 9.941 28.846 19.034 1.00 41.31 90 SER A CA 1
ATOM 704 C C . SER A 1 90 ? 8.700 27.995 19.326 1.00 41.31 90 SER A C 1
ATOM 706 O O . SER A 1 90 ? 8.823 27.013 20.068 1.00 41.31 90 SER A O 1
ATOM 708 N N . PRO A 1 91 ? 7.513 28.345 18.801 1.00 45.34 91 PRO A N 1
ATOM 709 C CA . PRO A 1 91 ? 6.342 27.504 18.986 1.00 45.34 91 PRO A CA 1
ATOM 710 C C . PRO A 1 91 ? 6.708 26.101 18.502 1.00 45.34 91 PRO A C 1
ATOM 712 O O . PRO A 1 91 ? 7.233 25.937 17.399 1.00 45.34 91 PRO A O 1
ATOM 715 N N . LEU A 1 92 ? 6.533 25.120 19.387 1.00 42.44 92 LEU A N 1
ATOM 716 C CA . LEU A 1 92 ? 6.793 23.708 19.135 1.00 42.44 92 LEU A CA 1
ATOM 717 C C . LEU A 1 92 ? 6.249 23.351 17.745 1.00 42.44 92 LEU A C 1
ATOM 719 O O . LEU A 1 92 ? 5.059 23.543 17.492 1.00 42.44 92 LEU A O 1
ATOM 723 N N . LYS A 1 93 ? 7.123 22.858 16.850 1.00 46.44 93 LYS A N 1
ATOM 724 C CA . LYS A 1 93 ? 6.725 22.143 15.626 1.00 46.44 93 LYS A CA 1
ATOM 725 C C . LYS A 1 93 ? 5.565 21.231 16.017 1.00 46.44 93 LYS A C 1
ATOM 727 O O . LYS A 1 93 ? 5.768 20.380 16.881 1.00 46.44 93 LYS A O 1
ATOM 732 N N . GLN A 1 94 ? 4.373 21.434 15.455 1.00 53.00 94 GLN A N 1
ATOM 733 C CA . GLN A 1 94 ? 3.244 20.552 15.739 1.00 53.00 94 GLN A CA 1
ATOM 734 C C . GLN A 1 94 ? 3.685 19.122 15.420 1.00 53.00 94 GLN A C 1
ATOM 736 O O . GLN A 1 94 ? 4.008 18.787 14.280 1.00 53.00 94 GLN A O 1
ATOM 741 N N . THR A 1 95 ? 3.813 18.291 16.449 1.00 70.19 95 THR A N 1
ATOM 742 C CA . THR A 1 95 ? 4.012 16.857 16.277 1.00 70.19 95 THR A CA 1
ATOM 743 C C . THR A 1 95 ? 2.710 16.327 15.707 1.00 70.19 95 THR A C 1
ATOM 745 O O . THR A 1 95 ? 1.656 16.557 16.304 1.00 70.19 95 THR A O 1
ATOM 748 N N . CYS A 1 96 ? 2.768 15.670 14.554 1.00 87.62 96 CYS A N 1
ATOM 749 C CA . CYS A 1 96 ? 1.601 14.995 14.024 1.00 87.62 96 CYS A CA 1
ATOM 750 C C . CYS A 1 96 ? 1.119 13.933 15.020 1.00 87.62 96 CYS A C 1
ATOM 752 O O . CYS A 1 96 ? 1.886 13.452 15.859 1.00 87.62 96 CYS A O 1
ATOM 754 N N . GLY A 1 97 ? -0.178 13.649 15.001 1.00 87.94 97 GLY A N 1
ATOM 755 C CA . GLY A 1 97 ? -0.844 12.831 16.003 1.00 87.94 97 GLY A CA 1
ATOM 756 C C . GLY A 1 97 ? -2.099 12.199 15.429 1.00 87.94 97 GLY A C 1
ATOM 757 O O . GLY A 1 97 ? -2.490 12.492 14.309 1.00 87.94 97 GLY A O 1
ATOM 758 N N . CYS A 1 98 ? -2.734 11.322 16.202 1.00 92.31 98 CYS A N 1
ATOM 759 C CA . CYS A 1 98 ? -3.919 10.639 15.709 1.00 92.31 98 CYS A CA 1
ATOM 760 C C . CYS A 1 98 ? -5.146 11.552 15.701 1.00 92.31 98 CYS A C 1
ATOM 762 O O . CYS A 1 98 ? -5.543 12.051 16.757 1.00 92.31 98 CYS A O 1
ATOM 764 N N . HIS A 1 99 ? -5.768 11.696 14.535 1.00 89.25 99 HIS A N 1
ATOM 765 C CA . HIS A 1 99 ? -7.006 12.437 14.320 1.00 89.25 99 HIS A CA 1
ATOM 766 C C . HIS A 1 99 ? -8.248 11.534 14.253 1.00 89.25 99 HIS A C 1
ATOM 768 O O . HIS A 1 99 ? -9.374 12.039 14.263 1.00 89.25 99 HIS A O 1
ATOM 774 N N . LEU A 1 100 ? -8.077 10.206 14.261 1.00 88.44 100 LEU A N 1
ATOM 775 C CA . LEU A 1 100 ? -9.193 9.270 14.402 1.00 88.44 100 LEU A CA 1
ATOM 776 C C . LEU A 1 100 ? -9.890 9.418 15.772 1.00 88.44 100 LEU A C 1
ATOM 778 O O . LEU A 1 100 ? -9.216 9.616 16.787 1.00 88.44 100 LEU A O 1
ATOM 782 N N . PRO A 1 101 ? -11.225 9.218 15.848 1.00 89.56 101 PRO A N 1
ATOM 783 C CA . PRO A 1 101 ? -11.970 9.264 17.113 1.00 89.56 101 PRO A CA 1
ATOM 784 C C . PRO A 1 101 ? -11.475 8.266 18.169 1.00 89.56 101 PRO A C 1
ATOM 786 O O . PRO A 1 101 ? -11.629 8.490 19.367 1.00 89.56 101 PRO A O 1
ATOM 789 N N . GLU A 1 102 ? -10.897 7.149 17.728 1.00 90.94 102 GLU A N 1
ATOM 790 C CA . GLU A 1 102 ? -10.282 6.138 18.579 1.00 90.94 102 GLU A CA 1
ATOM 791 C C . GLU A 1 102 ? -9.104 5.479 17.848 1.00 90.94 102 GLU A C 1
ATOM 793 O O . GLU A 1 102 ? -9.102 5.355 16.619 1.00 90.94 102 GLU A O 1
ATOM 798 N N . ARG A 1 103 ? -8.121 4.996 18.615 1.00 94.00 103 ARG A N 1
ATOM 799 C CA . ARG A 1 103 ? -7.050 4.154 18.073 1.00 94.00 103 ARG A CA 1
ATOM 800 C C . ARG A 1 103 ? -7.593 2.778 17.704 1.00 94.00 103 ARG A C 1
ATOM 802 O O . ARG A 1 103 ? -8.386 2.198 18.445 1.00 94.00 103 ARG A O 1
ATOM 809 N N . LYS A 1 104 ? -7.100 2.215 16.605 1.00 94.38 104 LYS A N 1
ATOM 810 C CA . LYS A 1 104 ? -7.531 0.914 16.073 1.00 94.38 104 LYS A CA 1
ATOM 811 C C . LYS A 1 104 ? -6.337 -0.048 15.959 1.00 94.38 104 LYS A C 1
ATOM 813 O O . LYS A 1 104 ? -5.201 0.417 15.848 1.00 94.38 104 LYS A O 1
ATOM 818 N N . PRO A 1 105 ? -6.549 -1.376 15.984 1.00 95.62 105 PRO A N 1
ATOM 819 C CA . PRO A 1 105 ? -5.501 -2.337 15.649 1.00 95.62 105 PRO A CA 1
ATOM 820 C C . PRO A 1 105 ? -4.966 -2.079 14.242 1.00 95.62 105 PRO A C 1
ATOM 822 O O . PRO A 1 105 ? -5.751 -1.812 13.333 1.00 95.62 105 PRO A O 1
ATOM 825 N N . CYS A 1 106 ? -3.652 -2.176 14.061 1.00 96.25 106 CYS A N 1
ATOM 826 C CA . CYS A 1 106 ? -3.007 -1.994 12.769 1.00 96.25 106 CYS A CA 1
ATOM 827 C C . CYS A 1 106 ? -2.460 -3.313 12.241 1.00 96.25 106 CYS A C 1
ATOM 829 O O . CYS A 1 106 ? -1.709 -4.003 12.936 1.00 96.25 106 CYS A O 1
ATOM 831 N N . LEU A 1 107 ? -2.810 -3.633 10.998 1.00 96.62 107 LEU A N 1
ATOM 832 C CA . LEU A 1 107 ? -2.244 -4.746 10.250 1.00 96.62 107 LEU A CA 1
ATOM 833 C C . LEU A 1 107 ? -1.429 -4.201 9.081 1.00 96.62 107 LEU A C 1
ATOM 835 O O . LEU A 1 107 ? -1.985 -3.617 8.158 1.00 96.62 107 LEU A O 1
ATOM 839 N N . PHE A 1 108 ? -0.126 -4.441 9.112 1.00 96.19 108 PHE A N 1
ATOM 840 C CA . PHE A 1 108 ? 0.801 -4.145 8.032 1.00 96.19 108 PHE A CA 1
ATOM 841 C C . PHE A 1 108 ? 1.050 -5.413 7.226 1.00 96.19 108 PHE A C 1
ATOM 843 O O . PHE A 1 108 ? 1.509 -6.421 7.761 1.00 96.19 108 PHE A O 1
ATOM 850 N N . MET A 1 109 ? 0.749 -5.375 5.940 1.00 94.25 109 MET A N 1
ATOM 851 C CA . MET A 1 109 ? 0.882 -6.496 5.029 1.00 94.25 109 MET A CA 1
ATOM 852 C C . MET A 1 109 ? 1.922 -6.169 3.968 1.00 94.25 109 MET A C 1
ATOM 854 O O . MET A 1 109 ? 1.733 -5.264 3.151 1.00 94.25 109 MET A O 1
ATOM 858 N N . ASP A 1 110 ? 3.011 -6.929 3.986 1.00 89.44 110 ASP A N 1
ATOM 859 C CA . ASP A 1 110 ? 4.043 -6.845 2.958 1.00 89.44 110 ASP A CA 1
ATOM 860 C C . ASP A 1 110 ? 3.539 -7.414 1.618 1.00 89.44 110 ASP A C 1
ATOM 862 O O . ASP A 1 110 ? 2.551 -8.153 1.564 1.00 89.44 110 ASP A O 1
ATOM 866 N N . GLY A 1 111 ? 4.222 -7.084 0.529 1.00 86.69 111 GLY A N 1
ATOM 867 C CA . GLY A 1 111 ? 3.907 -7.595 -0.793 1.00 86.69 111 GLY A CA 1
ATOM 868 C C . GLY A 1 111 ? 4.732 -8.811 -1.192 1.00 86.69 111 GLY A C 1
ATOM 869 O O . GLY A 1 111 ? 4.781 -9.842 -0.518 1.00 86.69 111 GLY A O 1
ATOM 870 N N . ILE A 1 112 ? 5.314 -8.705 -2.380 1.00 84.81 112 ILE A N 1
ATOM 871 C CA . ILE A 1 112 ? 6.009 -9.789 -3.068 1.00 84.81 112 ILE A CA 1
ATOM 872 C C . ILE A 1 112 ? 7.465 -9.926 -2.607 1.00 84.81 112 ILE A C 1
ATOM 874 O O . ILE A 1 112 ? 8.122 -8.931 -2.310 1.00 84.81 112 ILE A O 1
ATOM 878 N N . GLY A 1 113 ? 7.988 -11.154 -2.611 1.00 83.25 113 GLY A N 1
ATOM 879 C CA . GLY A 1 113 ? 9.409 -11.429 -2.356 1.00 83.25 113 GLY A CA 1
ATOM 880 C C . GLY A 1 113 ? 9.687 -12.383 -1.194 1.00 83.25 113 GLY A C 1
ATOM 881 O O . GLY A 1 113 ? 10.846 -12.577 -0.827 1.00 83.25 113 GLY A O 1
ATOM 882 N N . HIS A 1 114 ? 8.654 -13.010 -0.628 1.00 88.44 114 HIS A N 1
ATOM 883 C CA . HIS A 1 114 ? 8.799 -13.929 0.500 1.00 88.44 114 HIS A CA 1
ATOM 884 C C . HIS A 1 114 ? 8.651 -15.380 0.069 1.00 88.44 114 HIS A C 1
ATOM 886 O O . HIS A 1 114 ? 7.633 -15.773 -0.488 1.00 88.44 114 HIS A O 1
ATOM 892 N N . THR A 1 115 ? 9.647 -16.202 0.395 1.00 87.19 115 THR A N 1
ATOM 893 C CA . THR A 1 115 ? 9.653 -17.640 0.066 1.00 87.19 115 THR A CA 1
ATOM 894 C C . THR A 1 115 ? 8.830 -18.493 1.031 1.00 87.19 115 THR A C 1
ATOM 896 O O . THR A 1 115 ? 8.655 -19.687 0.790 1.00 87.19 115 THR A O 1
ATOM 899 N N . LYS A 1 116 ? 8.364 -17.926 2.154 1.00 90.31 116 LYS A N 1
ATOM 900 C CA . LYS A 1 116 ? 7.600 -18.634 3.192 1.00 90.31 116 LYS A CA 1
ATOM 901 C C . LYS A 1 116 ? 6.645 -17.694 3.921 1.00 90.31 116 LYS A C 1
ATOM 903 O O . LYS A 1 116 ? 6.998 -16.548 4.197 1.00 90.31 116 LYS A O 1
ATOM 908 N N . SER A 1 117 ? 5.489 -18.225 4.314 1.00 93.38 117 SER A N 1
ATOM 909 C CA . SER A 1 117 ? 4.605 -17.587 5.290 1.00 93.38 117 SER A CA 1
ATOM 910 C C . SER A 1 117 ? 5.175 -17.775 6.690 1.00 93.38 117 SER A C 1
ATOM 912 O O . SER A 1 117 ? 5.630 -18.866 7.040 1.00 93.38 117 SER A O 1
ATOM 914 N N . VAL A 1 118 ? 5.134 -16.722 7.498 1.00 92.75 118 VAL A N 1
ATOM 915 C CA . VAL A 1 118 ? 5.533 -16.763 8.910 1.00 92.75 118 VAL A CA 1
ATOM 916 C C . VAL A 1 118 ? 4.337 -16.415 9.801 1.00 92.75 118 VAL A C 1
ATOM 918 O O . VAL A 1 118 ? 3.390 -15.786 9.323 1.00 92.75 118 VAL A O 1
ATOM 921 N N . PRO A 1 119 ? 4.344 -16.816 11.087 1.00 94.38 119 PRO A N 1
ATOM 922 C CA . PRO A 1 119 ? 3.346 -16.347 12.043 1.00 94.38 119 PRO A CA 1
ATOM 923 C C . PRO A 1 119 ? 3.286 -14.816 12.095 1.00 94.38 119 PRO A C 1
ATOM 925 O O . PRO A 1 119 ? 4.271 -14.148 11.786 1.00 94.38 119 PRO A O 1
ATOM 928 N N . LEU A 1 120 ? 2.148 -14.265 12.525 1.00 94.25 120 LEU A N 1
ATOM 929 C CA . LEU A 1 120 ? 1.993 -12.825 12.737 1.00 94.25 120 LEU A CA 1
ATOM 930 C C . LEU A 1 120 ? 3.045 -12.308 13.728 1.00 94.25 120 LEU A C 1
ATOM 932 O O . LEU A 1 120 ? 3.300 -12.935 14.757 1.00 94.25 120 LEU A O 1
ATOM 936 N N . MET A 1 121 ? 3.646 -11.162 13.416 1.00 93.75 121 MET A N 1
ATOM 937 C CA . MET A 1 121 ? 4.741 -10.576 14.200 1.00 93.75 121 MET A CA 1
ATOM 938 C C . MET A 1 121 ? 4.354 -9.185 14.693 1.00 93.75 121 MET A C 1
ATOM 940 O O . MET A 1 121 ? 3.561 -8.503 14.055 1.00 93.75 121 MET A O 1
ATOM 944 N N . SER A 1 122 ? 4.947 -8.723 15.792 1.00 93.00 122 SER A N 1
ATOM 945 C CA . SER A 1 122 ? 4.755 -7.350 16.284 1.00 93.00 122 SER A CA 1
ATOM 946 C C . SER A 1 122 ? 5.701 -6.332 15.639 1.00 93.00 122 SER A C 1
ATOM 948 O O . SER A 1 122 ? 5.483 -5.132 15.763 1.00 93.00 122 SER A O 1
ATOM 950 N N . SER A 1 123 ? 6.759 -6.786 14.960 1.00 92.88 123 SER A N 1
ATOM 951 C CA . SER A 1 123 ? 7.724 -5.925 14.272 1.00 92.88 123 SER A CA 1
ATOM 952 C C . SER A 1 123 ? 8.331 -6.620 13.055 1.00 92.88 123 SER A C 1
ATOM 954 O O . SER A 1 123 ? 8.446 -7.847 13.009 1.00 92.88 123 SER A O 1
ATOM 956 N N . TYR A 1 124 ? 8.705 -5.825 12.051 1.00 92.56 124 TYR A N 1
ATOM 957 C CA . TYR A 1 124 ? 9.447 -6.299 10.886 1.00 92.56 124 TYR A CA 1
ATOM 958 C C . TYR A 1 124 ? 10.274 -5.160 10.253 1.00 92.56 124 TYR A C 1
ATOM 960 O O . TYR A 1 124 ? 9.868 -4.592 9.237 1.00 92.56 124 TYR A O 1
ATOM 968 N N . PRO A 1 125 ? 11.438 -4.822 10.839 1.00 91.56 125 PRO A N 1
ATOM 969 C CA . PRO A 1 125 ? 12.205 -3.644 10.441 1.00 91.56 125 PRO A CA 1
ATOM 970 C C . PRO A 1 125 ? 12.774 -3.714 9.018 1.00 91.56 125 PRO A C 1
ATOM 972 O O . PRO A 1 125 ? 12.875 -2.673 8.377 1.00 91.56 125 PRO A O 1
ATOM 975 N N . ASP A 1 126 ? 13.073 -4.902 8.477 1.00 87.56 126 ASP A N 1
ATOM 976 C CA . ASP A 1 126 ? 13.652 -4.996 7.123 1.00 87.56 126 ASP A CA 1
ATOM 977 C C . ASP A 1 126 ? 12.699 -4.479 6.028 1.00 87.56 126 ASP A C 1
ATOM 979 O O . ASP A 1 126 ? 13.155 -3.982 4.993 1.00 87.56 126 ASP A O 1
ATOM 983 N N . THR A 1 127 ? 11.383 -4.595 6.251 1.00 87.25 127 THR A N 1
ATOM 984 C CA . THR A 1 127 ? 10.357 -4.073 5.335 1.00 87.25 127 THR A CA 1
ATOM 985 C C . THR A 1 127 ? 9.756 -2.768 5.816 1.00 87.25 127 THR A C 1
ATOM 987 O O . THR A 1 127 ? 9.534 -1.895 4.989 1.00 87.25 127 THR A O 1
ATOM 990 N N . TRP A 1 128 ? 9.471 -2.635 7.110 1.00 93.00 128 TRP A N 1
ATOM 991 C CA . TRP A 1 128 ? 8.653 -1.539 7.633 1.00 93.00 128 TRP A CA 1
ATOM 992 C C . TRP A 1 128 ? 9.435 -0.529 8.477 1.00 93.00 128 TRP A C 1
ATOM 994 O O . TRP A 1 128 ? 8.864 0.443 8.964 1.00 93.00 128 TRP A O 1
ATOM 1004 N N . GLY A 1 129 ? 10.738 -0.740 8.679 1.00 92.19 129 GLY A N 1
ATOM 1005 C CA . GLY A 1 129 ? 11.542 0.084 9.578 1.00 92.19 129 GLY A CA 1
ATOM 1006 C C . GLY A 1 129 ? 10.988 0.100 11.006 1.00 92.19 129 GLY A C 1
ATOM 1007 O O . GLY A 1 129 ? 10.404 -0.877 11.481 1.00 92.19 129 GLY A O 1
ATOM 1008 N N . HIS A 1 130 ? 11.159 1.232 11.684 1.00 92.56 130 HIS A N 1
ATOM 1009 C CA . HIS A 1 130 ? 10.660 1.468 13.043 1.00 92.56 130 HIS A CA 1
ATOM 1010 C C . HIS A 1 130 ? 9.275 2.119 13.044 1.00 92.56 130 HIS A C 1
ATOM 1012 O O . HIS A 1 130 ? 9.030 3.092 13.756 1.00 92.56 130 HIS A O 1
ATOM 1018 N N . ILE A 1 131 ? 8.356 1.604 12.221 1.00 91.88 131 ILE A N 1
ATOM 1019 C CA . ILE A 1 131 ? 6.999 2.158 12.100 1.00 91.88 131 ILE A CA 1
ATOM 1020 C C . ILE A 1 131 ? 6.245 2.176 13.436 1.00 91.88 131 ILE A C 1
ATOM 1022 O O . ILE A 1 131 ? 5.350 2.991 13.631 1.00 91.88 131 ILE A O 1
ATOM 1026 N N . ASP A 1 132 ? 6.648 1.334 14.391 1.00 90.75 132 ASP A N 1
ATOM 1027 C CA . ASP A 1 132 ? 6.142 1.323 15.760 1.00 90.75 132 ASP A CA 1
ATOM 1028 C C . ASP A 1 132 ? 6.297 2.652 16.504 1.00 90.75 132 ASP A C 1
ATOM 1030 O O . ASP A 1 132 ? 5.509 2.945 17.403 1.00 90.75 132 ASP A O 1
ATOM 1034 N N . GLN A 1 133 ? 7.244 3.488 16.083 1.00 92.44 133 GLN A N 1
ATOM 1035 C CA . GLN A 1 133 ? 7.498 4.810 16.658 1.00 92.44 133 GLN A CA 1
ATOM 1036 C C . GLN A 1 133 ? 6.726 5.933 15.949 1.00 92.44 133 GLN A C 1
ATOM 1038 O O . GLN A 1 133 ? 6.658 7.043 16.468 1.00 92.44 133 GLN A O 1
ATOM 1043 N N . HIS A 1 134 ? 6.109 5.638 14.801 1.00 93.94 134 HIS A N 1
ATOM 1044 C CA . HIS A 1 134 ? 5.511 6.620 13.888 1.00 93.94 134 HIS A CA 1
ATOM 1045 C C . HIS A 1 134 ? 4.025 6.344 13.609 1.00 93.94 134 HIS A C 1
ATOM 1047 O O . HIS A 1 134 ? 3.452 6.854 12.653 1.00 93.94 134 HIS A O 1
ATOM 1053 N N . ALA A 1 135 ? 3.381 5.519 14.440 1.00 94.44 135 ALA A N 1
ATOM 1054 C CA . ALA A 1 135 ? 2.028 5.014 14.223 1.00 94.44 135 ALA A CA 1
ATOM 1055 C C . ALA A 1 135 ? 1.028 5.514 15.288 1.00 94.44 135 ALA A C 1
ATOM 1057 O O . ALA A 1 135 ? 0.467 4.708 16.041 1.00 94.44 135 ALA A O 1
ATOM 1058 N N . PRO A 1 136 ? 0.769 6.832 15.396 1.00 94.94 136 PRO A N 1
ATOM 1059 C CA . PRO A 1 136 ? 0.037 7.411 16.526 1.00 94.94 136 PRO A CA 1
ATOM 1060 C C . PRO A 1 136 ? -1.422 6.939 16.640 1.00 94.94 136 PRO A C 1
ATOM 1062 O O . PRO A 1 136 ? -1.997 7.002 17.733 1.00 94.94 136 PRO A O 1
ATOM 1065 N N . CYS A 1 137 ? -2.020 6.458 15.543 1.00 95.00 137 CYS A N 1
ATOM 1066 C CA . CYS A 1 137 ? -3.380 5.911 15.506 1.00 95.00 137 CYS A CA 1
ATOM 1067 C C . CYS A 1 137 ? -3.493 4.409 15.788 1.00 95.00 137 CYS A C 1
ATOM 1069 O O . CYS A 1 137 ? -4.608 3.894 15.919 1.00 95.00 137 CYS A O 1
ATOM 1071 N N . CYS A 1 138 ? -2.373 3.702 15.920 1.00 95.06 138 CYS A N 1
ATOM 1072 C CA . CYS A 1 138 ? -2.377 2.270 16.174 1.00 95.06 138 CYS A CA 1
ATOM 1073 C C . CYS A 1 138 ? -2.527 1.976 17.671 1.00 95.06 138 CYS A C 1
ATOM 1075 O O . CYS A 1 138 ? -1.746 2.448 18.495 1.00 95.06 138 CYS A O 1
ATOM 1077 N N . SER A 1 139 ? -3.525 1.170 18.045 1.00 94.88 139 SER A N 1
ATOM 1078 C CA . SER A 1 139 ? -3.640 0.616 19.407 1.00 94.88 139 SER A CA 1
ATOM 1079 C C . SER A 1 139 ? -2.752 -0.615 19.603 1.00 94.88 139 SER A C 1
ATOM 1081 O O . SER A 1 139 ? -2.341 -0.925 20.717 1.00 94.88 139 SER A O 1
ATOM 1083 N N . SER A 1 140 ? -2.458 -1.317 18.510 1.00 95.00 140 SER A N 1
ATOM 1084 C CA . SER A 1 140 ? -1.517 -2.432 18.422 1.00 95.00 140 SER A CA 1
ATOM 1085 C C . SER A 1 140 ? -0.977 -2.506 16.999 1.00 95.00 140 SER A C 1
ATOM 1087 O O . SER A 1 140 ? -1.631 -2.038 16.066 1.00 95.00 140 SER A O 1
ATOM 1089 N N . ILE A 1 141 ? 0.208 -3.088 16.837 1.00 94.88 141 ILE A N 1
ATOM 1090 C CA . ILE A 1 141 ? 0.857 -3.255 15.538 1.00 94.88 141 ILE A CA 1
ATOM 1091 C C . ILE A 1 141 ? 1.080 -4.737 15.303 1.00 94.88 141 ILE A C 1
ATOM 1093 O O . ILE A 1 141 ? 1.659 -5.434 16.134 1.00 94.88 141 ILE A O 1
ATOM 1097 N N . THR A 1 142 ? 0.586 -5.211 14.167 1.00 96.06 142 THR A N 1
ATOM 1098 C CA . THR A 1 142 ? 0.772 -6.576 13.696 1.00 96.06 142 THR A CA 1
ATOM 1099 C C . THR A 1 142 ? 1.244 -6.553 12.251 1.00 96.06 142 THR A C 1
ATOM 1101 O O . THR A 1 142 ? 0.739 -5.791 11.433 1.00 96.06 142 THR A O 1
ATOM 1104 N N . MET A 1 143 ? 2.206 -7.408 11.938 1.00 94.88 143 MET A N 1
ATOM 1105 C CA . MET A 1 143 ? 2.832 -7.553 10.633 1.00 94.88 143 MET A CA 1
ATOM 1106 C C . MET A 1 143 ? 2.458 -8.922 10.061 1.00 94.88 143 MET A C 1
ATOM 1108 O O . MET A 1 143 ? 2.671 -9.950 10.712 1.00 94.88 143 MET A O 1
ATOM 1112 N N . ALA A 1 144 ? 1.938 -8.937 8.838 1.00 95.25 144 ALA A N 1
ATOM 1113 C CA . ALA A 1 144 ? 1.684 -10.132 8.051 1.00 95.25 144 ALA A CA 1
ATOM 1114 C C . ALA A 1 144 ? 2.701 -10.246 6.914 1.00 95.25 144 ALA A C 1
ATOM 1116 O O . ALA A 1 144 ? 2.875 -9.333 6.102 1.00 95.25 144 ALA A O 1
ATOM 1117 N N . ARG A 1 145 ? 3.354 -11.408 6.858 1.00 93.69 145 ARG A N 1
ATOM 1118 C CA . ARG A 1 145 ? 4.277 -11.794 5.795 1.00 93.69 145 ARG A CA 1
ATOM 1119 C C . ARG A 1 145 ? 3.924 -13.203 5.341 1.00 93.69 145 ARG A C 1
ATOM 1121 O O . ARG A 1 145 ? 4.111 -14.174 6.077 1.00 93.69 145 ARG A O 1
ATOM 1128 N N . PHE A 1 146 ? 3.419 -13.293 4.123 1.00 94.50 146 PHE A N 1
ATOM 1129 C CA . PHE A 1 146 ? 3.018 -14.547 3.502 1.00 94.50 146 PHE A CA 1
ATOM 1130 C C . PHE A 1 146 ? 4.017 -14.950 2.436 1.00 94.50 146 PHE A C 1
ATOM 1132 O O . PHE A 1 146 ? 4.663 -14.087 1.855 1.00 94.50 146 PHE A O 1
ATOM 1139 N N . GLU A 1 147 ? 4.096 -16.246 2.144 1.00 92.94 147 GLU A N 1
ATOM 1140 C CA . GLU A 1 147 ? 4.732 -16.715 0.919 1.00 92.94 147 GLU A CA 1
ATOM 1141 C C . GLU A 1 147 ? 4.044 -16.031 -0.266 1.00 92.94 147 GLU A C 1
ATOM 1143 O O . GLU A 1 147 ? 2.818 -16.088 -0.385 1.00 92.94 147 GLU A O 1
ATOM 1148 N N . SER A 1 148 ? 4.830 -15.337 -1.077 1.00 89.75 148 SER A N 1
ATOM 1149 C CA . SER A 1 148 ? 4.338 -14.443 -2.117 1.00 89.75 148 SER A CA 1
ATOM 1150 C C . SER A 1 148 ? 5.207 -14.486 -3.368 1.00 89.75 148 SER A C 1
ATOM 1152 O O . SER A 1 148 ? 5.160 -13.569 -4.172 1.00 89.75 148 SER A O 1
ATOM 1154 N N . ILE A 1 149 ? 6.021 -15.526 -3.531 1.00 86.12 149 ILE A N 1
ATOM 1155 C CA . ILE A 1 149 ? 6.909 -15.757 -4.671 1.00 86.12 149 ILE A CA 1
ATOM 1156 C C . ILE A 1 149 ? 6.260 -16.737 -5.659 1.00 86.12 149 ILE A C 1
ATOM 1158 O O . ILE A 1 149 ? 6.173 -16.465 -6.858 1.00 86.12 149 ILE A O 1
ATOM 1162 N N . GLU A 1 150 ? 5.745 -17.848 -5.146 1.00 89.50 150 GLU A N 1
ATOM 1163 C CA . GLU A 1 150 ? 5.033 -18.882 -5.895 1.00 89.50 150 GLU A CA 1
ATOM 1164 C C . GLU A 1 150 ? 3.534 -18.577 -5.980 1.00 89.50 150 GLU A C 1
ATOM 1166 O O . GLU A 1 150 ? 2.873 -18.909 -6.966 1.00 89.50 150 GLU A O 1
ATOM 1171 N N . ARG A 1 151 ? 2.979 -17.901 -4.968 1.00 92.94 151 ARG A N 1
ATOM 1172 C CA . ARG A 1 151 ? 1.568 -17.503 -4.940 1.00 92.94 151 ARG A CA 1
ATOM 1173 C C . ARG A 1 151 ? 1.405 -16.048 -5.369 1.00 92.94 151 ARG A C 1
ATOM 1175 O O . ARG A 1 151 ? 1.714 -15.119 -4.628 1.00 92.94 151 ARG A O 1
ATOM 1182 N N . GLY A 1 152 ? 0.891 -15.853 -6.582 1.00 90.50 152 GLY A N 1
ATOM 1183 C CA . GLY A 1 152 ? 0.496 -14.534 -7.082 1.00 90.50 152 GLY A CA 1
ATOM 1184 C C . GLY A 1 152 ? -0.759 -13.985 -6.401 1.00 90.50 152 GLY A C 1
ATOM 1185 O O . GLY A 1 152 ? -1.498 -14.714 -5.742 1.00 90.50 152 GLY A O 1
ATOM 1186 N N . TRP A 1 153 ? -1.058 -12.703 -6.609 1.00 92.75 153 TRP A N 1
ATOM 1187 C CA . TRP A 1 153 ? -2.144 -12.001 -5.900 1.00 92.75 153 TRP A CA 1
ATOM 1188 C C . TRP A 1 153 ? -3.555 -12.577 -6.117 1.00 92.75 153 TRP A C 1
ATOM 1190 O O . TRP A 1 153 ? -4.469 -12.339 -5.326 1.00 92.75 153 TRP A O 1
ATOM 1200 N N . THR A 1 154 ? -3.741 -13.347 -7.190 1.00 93.38 154 THR A N 1
ATOM 1201 C CA . THR A 1 154 ? -5.007 -14.028 -7.498 1.00 93.38 154 THR A CA 1
ATOM 1202 C C . THR A 1 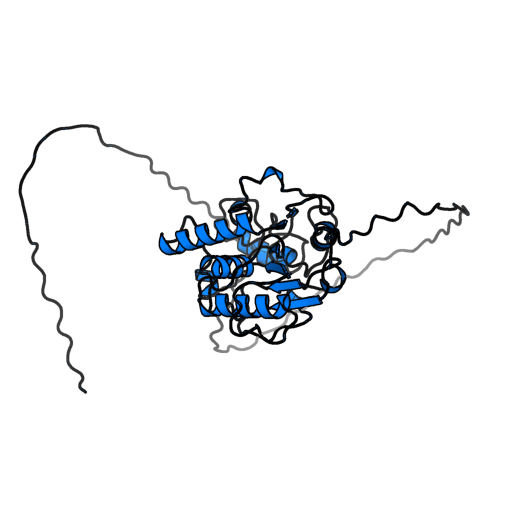154 ? -5.121 -15.427 -6.887 1.00 93.38 154 THR A C 1
ATOM 1204 O O . THR A 1 154 ? -6.133 -16.091 -7.109 1.00 93.38 154 THR A O 1
ATOM 1207 N N . HIS A 1 155 ? -4.101 -15.888 -6.154 1.00 95.25 155 HIS A N 1
ATOM 1208 C CA . HIS A 1 155 ? -4.077 -17.212 -5.541 1.00 95.25 155 HIS A CA 1
ATOM 1209 C C . HIS A 1 155 ? -5.049 -17.287 -4.359 1.00 95.25 155 HIS A C 1
ATOM 1211 O O . HIS A 1 155 ? -4.993 -16.466 -3.442 1.00 95.25 155 HIS A O 1
ATOM 1217 N N . ASP A 1 156 ? -5.901 -18.311 -4.358 1.00 94.94 156 ASP A N 1
ATOM 1218 C CA . ASP A 1 156 ? -7.003 -18.457 -3.401 1.00 94.94 156 ASP A CA 1
ATOM 1219 C C . ASP A 1 156 ? -6.511 -18.536 -1.946 1.00 94.94 156 ASP A C 1
ATOM 1221 O O . ASP A 1 156 ? -6.944 -17.751 -1.103 1.00 94.94 156 ASP A O 1
ATOM 1225 N N . ASP A 1 157 ? -5.523 -19.397 -1.679 1.00 94.81 157 ASP A N 1
ATOM 1226 C CA . ASP A 1 157 ? -4.948 -19.550 -0.334 1.00 94.81 157 ASP A CA 1
ATOM 1227 C C . ASP A 1 157 ? -4.267 -18.277 0.175 1.00 94.81 157 ASP A C 1
ATOM 1229 O O . ASP A 1 157 ? -4.322 -17.985 1.362 1.00 94.81 157 ASP A O 1
ATOM 1233 N N . LEU A 1 158 ? -3.646 -17.484 -0.705 1.00 95.06 158 LEU A N 1
ATOM 1234 C CA . LEU A 1 158 ? -2.983 -16.245 -0.294 1.00 95.06 158 LEU A CA 1
ATOM 1235 C C . LEU A 1 158 ? -4.012 -15.175 0.102 1.00 95.06 158 LEU A C 1
ATOM 1237 O O . LEU A 1 158 ? -3.819 -14.449 1.076 1.00 95.06 158 LEU A O 1
ATOM 1241 N N . GLN A 1 159 ? -5.135 -15.112 -0.617 1.00 95.94 159 GLN A N 1
ATOM 1242 C CA . GLN A 1 159 ? -6.273 -14.271 -0.241 1.00 95.94 159 GLN A CA 1
ATOM 1243 C C . GLN A 1 159 ? -6.922 -14.749 1.067 1.00 95.94 159 GLN A C 1
ATOM 1245 O O . GLN A 1 159 ? -7.319 -13.929 1.896 1.00 95.94 159 GLN A O 1
ATOM 1250 N N . HIS A 1 160 ? -6.997 -16.067 1.278 1.00 94.38 160 HIS A N 1
ATOM 1251 C CA . HIS A 1 160 ? -7.496 -16.652 2.520 1.00 94.38 160 HIS A CA 1
ATOM 1252 C C . HIS A 1 160 ? -6.582 -16.341 3.716 1.00 94.38 160 HIS A C 1
ATOM 1254 O O . HIS A 1 160 ? -7.076 -15.872 4.740 1.00 94.38 160 HIS A O 1
ATOM 1260 N N . ASP A 1 161 ? -5.265 -16.521 3.570 1.00 94.81 161 ASP A N 1
ATOM 1261 C CA . ASP A 1 161 ? -4.251 -16.198 4.584 1.00 94.81 161 ASP A CA 1
ATOM 1262 C C . ASP A 1 161 ? -4.350 -14.729 5.021 1.00 94.81 161 ASP A C 1
ATOM 1264 O O . ASP A 1 161 ? -4.344 -14.415 6.217 1.00 94.81 161 ASP A O 1
ATOM 1268 N N . PHE A 1 162 ? -4.501 -13.821 4.051 1.00 95.69 162 PHE A N 1
ATOM 1269 C CA . PHE A 1 162 ? -4.715 -12.404 4.319 1.00 95.69 162 PHE A CA 1
ATOM 1270 C C . PHE A 1 162 ? -5.987 -12.158 5.142 1.00 95.69 162 PHE A C 1
ATOM 1272 O O . PHE A 1 162 ? -5.930 -11.496 6.181 1.00 95.69 162 PHE A O 1
ATOM 1279 N N . CYS A 1 163 ? -7.129 -12.703 4.716 1.00 94.75 163 CYS A N 1
ATOM 1280 C CA . CYS A 1 163 ? -8.389 -12.518 5.433 1.00 94.75 163 CYS A CA 1
ATOM 1281 C C . CYS A 1 163 ? -8.345 -13.115 6.844 1.00 94.75 163 CYS A C 1
ATOM 1283 O O . CYS A 1 163 ? -8.846 -12.499 7.785 1.00 94.75 163 CYS A O 1
ATOM 1285 N N . TYR A 1 164 ? -7.703 -14.273 7.014 1.00 92.94 164 TYR A N 1
ATOM 1286 C CA . TYR A 1 164 ? -7.485 -14.886 8.321 1.00 92.94 164 TYR A CA 1
ATOM 1287 C C . TYR A 1 164 ? -6.714 -13.938 9.253 1.00 92.94 164 TYR A C 1
ATOM 1289 O O . TYR A 1 164 ? -7.127 -13.721 10.395 1.00 92.94 164 TYR A O 1
ATOM 1297 N N . ALA A 1 165 ? -5.636 -13.319 8.760 1.00 94.38 165 ALA A N 1
ATOM 1298 C CA . ALA A 1 165 ? -4.865 -12.335 9.516 1.00 94.38 165 ALA A CA 1
ATOM 1299 C C . ALA A 1 165 ? -5.687 -11.080 9.851 1.00 94.38 165 ALA A C 1
ATOM 1301 O O . ALA A 1 165 ? -5.695 -10.646 11.004 1.00 94.38 165 ALA A O 1
ATOM 1302 N N . ALA A 1 166 ? -6.417 -10.526 8.879 1.00 93.94 166 ALA A N 1
ATOM 1303 C CA . ALA A 1 166 ? -7.258 -9.346 9.079 1.00 93.94 166 ALA A CA 1
ATOM 1304 C C . ALA A 1 166 ? -8.328 -9.583 10.157 1.00 93.94 166 ALA A C 1
ATOM 1306 O O . ALA A 1 166 ? -8.478 -8.769 11.068 1.00 93.94 166 ALA A O 1
ATOM 1307 N N . LEU A 1 167 ? -9.011 -10.731 10.106 1.00 92.62 167 LEU A N 1
ATOM 1308 C CA . LEU A 1 167 ? -10.018 -11.129 11.091 1.00 92.62 167 LEU A CA 1
ATOM 1309 C C . LEU A 1 167 ? -9.420 -11.377 12.481 1.00 92.62 167 LEU A C 1
ATOM 1311 O O . LEU A 1 167 ? -10.051 -11.036 13.484 1.00 92.62 167 LEU A O 1
ATOM 1315 N N . ALA A 1 168 ? -8.232 -11.982 12.564 1.00 91.25 168 ALA A N 1
ATOM 1316 C CA . ALA A 1 168 ? -7.548 -12.215 13.834 1.00 91.25 168 ALA A CA 1
ATOM 1317 C C . ALA A 1 168 ? -7.190 -10.884 14.522 1.00 91.25 168 ALA A C 1
ATOM 1319 O O . ALA A 1 168 ? -7.536 -10.669 15.689 1.00 91.25 168 ALA A O 1
ATOM 1320 N N . VAL A 1 169 ? -6.586 -9.955 13.774 1.00 92.50 169 VAL A N 1
ATOM 1321 C CA . VAL A 1 169 ? -6.150 -8.649 14.291 1.00 92.50 169 VAL A CA 1
ATOM 1322 C C . VAL A 1 169 ? -7.338 -7.758 14.645 1.00 92.50 169 VAL A C 1
ATOM 1324 O O . VAL A 1 169 ? -7.376 -7.212 15.747 1.00 92.50 169 VAL A O 1
ATOM 1327 N N . SER A 1 170 ? -8.349 -7.660 13.775 1.00 90.25 170 SER A N 1
ATOM 1328 C CA . SER A 1 170 ? -9.501 -6.779 14.012 1.00 90.25 170 SER A CA 1
ATOM 1329 C C . SER A 1 170 ? -10.332 -7.176 15.232 1.00 90.25 170 SER A C 1
ATOM 1331 O O . SER A 1 170 ? -11.020 -6.347 15.818 1.00 90.25 170 SER A O 1
ATOM 1333 N N . ASN A 1 171 ? -10.311 -8.462 15.595 1.00 82.81 171 ASN A N 1
ATOM 1334 C CA . ASN A 1 171 ? -11.089 -9.000 16.707 1.00 82.81 171 ASN A CA 1
ATOM 1335 C C . ASN A 1 171 ? -10.271 -9.168 17.997 1.00 82.81 171 ASN A C 1
ATOM 1337 O O . ASN A 1 171 ? -10.818 -9.684 18.971 1.00 82.81 171 ASN A O 1
ATOM 1341 N N . HIS A 1 172 ? -8.989 -8.769 18.016 1.00 73.00 172 HIS A N 1
ATOM 1342 C CA . HIS A 1 172 ? -8.052 -9.036 19.117 1.00 73.00 172 HIS A CA 1
ATOM 1343 C C . HIS A 1 172 ? -7.997 -10.523 19.518 1.00 73.00 172 HIS A C 1
ATOM 1345 O O . HIS A 1 172 ? -7.975 -10.863 20.702 1.00 73.00 172 HIS A O 1
ATOM 1351 N N . ARG A 1 173 ? -8.006 -11.436 18.540 1.00 66.69 173 ARG A N 1
ATOM 1352 C CA . ARG A 1 173 ? -7.963 -12.883 18.797 1.00 66.69 173 ARG A CA 1
ATOM 1353 C C . ARG A 1 173 ? -6.747 -13.518 18.146 1.00 66.69 173 ARG A C 1
ATOM 1355 O O . ARG A 1 173 ? -6.361 -13.163 17.041 1.00 66.69 173 ARG A O 1
ATOM 1362 N N . SER A 1 174 ? -6.204 -14.541 18.800 1.00 56.50 174 SER A N 1
ATOM 1363 C CA . SER A 1 174 ? -5.152 -15.398 18.237 1.00 56.50 174 SER A CA 1
ATOM 1364 C C . SER A 1 174 ? -5.646 -16.246 17.052 1.00 56.50 174 SER A C 1
ATOM 1366 O O . SER A 1 174 ? -4.835 -16.798 16.315 1.00 56.50 174 SER A O 1
ATOM 1368 N N . GLN A 1 175 ? -6.970 -16.375 16.891 1.00 54.88 175 GLN A N 1
ATOM 1369 C CA . GLN A 1 175 ? -7.652 -17.102 15.816 1.00 54.88 175 GLN A CA 1
ATOM 1370 C C . GLN A 1 175 ? -8.985 -16.396 15.484 1.00 54.88 175 GLN A C 1
ATOM 1372 O O . GLN A 1 175 ? -9.668 -15.939 16.410 1.00 54.88 175 GLN A O 1
ATOM 1377 N N . PRO A 1 176 ? -9.385 -16.286 14.205 1.00 59.44 176 PRO A N 1
ATOM 1378 C CA . PRO A 1 176 ? -10.668 -15.707 13.828 1.00 59.44 176 PRO A CA 1
ATOM 1379 C C . PRO A 1 176 ? -11.825 -16.533 14.403 1.00 59.44 176 PRO A C 1
ATOM 1381 O O . PRO A 1 176 ? -11.727 -17.749 14.565 1.00 59.44 176 PRO A O 1
ATOM 1384 N N . ALA A 1 177 ? -12.940 -15.874 14.728 1.00 58.84 177 ALA A N 1
ATOM 1385 C CA . ALA A 1 177 ? -14.158 -16.591 15.092 1.00 58.84 177 ALA A CA 1
ATOM 1386 C C . ALA A 1 177 ? -14.581 -17.461 13.900 1.00 58.84 177 ALA A C 1
ATOM 1388 O O . ALA A 1 177 ? -14.666 -16.958 12.782 1.00 58.84 177 ALA A O 1
ATOM 1389 N N . THR A 1 178 ? -14.858 -18.743 14.143 1.00 57.41 178 THR A N 1
ATOM 1390 C CA . THR A 1 178 ? -14.993 -19.800 13.123 1.00 57.41 178 THR A CA 1
ATOM 1391 C C . THR A 1 178 ? -16.038 -19.547 12.028 1.00 57.41 178 THR A C 1
ATOM 1393 O O . THR A 1 178 ? -16.017 -20.253 11.030 1.00 57.41 178 THR A O 1
ATOM 1396 N N . ASN A 1 179 ? -16.893 -18.524 12.167 1.00 67.12 179 ASN A N 1
ATOM 1397 C CA . ASN A 1 179 ? -17.941 -18.160 11.207 1.00 67.12 179 ASN A CA 1
ATOM 1398 C C . ASN A 1 179 ? -17.984 -16.660 10.834 1.00 67.12 179 ASN A C 1
ATOM 1400 O O . ASN A 1 179 ? -18.949 -16.229 10.205 1.00 67.12 179 ASN A O 1
ATOM 1404 N N . SER A 1 180 ? -17.008 -15.836 11.239 1.00 74.75 180 SER A N 1
ATOM 1405 C CA . SER A 1 180 ? -17.021 -14.403 10.894 1.00 74.75 180 SER A CA 1
ATOM 1406 C C . SER A 1 180 ? -16.209 -14.139 9.634 1.00 74.75 180 SER A C 1
ATOM 1408 O O . SER A 1 180 ? -15.000 -14.338 9.637 1.00 74.75 180 SER A O 1
ATOM 1410 N N . THR A 1 181 ? -16.854 -13.628 8.587 1.00 83.75 181 THR A N 1
ATOM 1411 C CA . THR A 1 181 ? -16.184 -13.106 7.381 1.00 83.75 181 THR A CA 1
ATOM 1412 C C . THR A 1 181 ? -16.036 -11.585 7.405 1.00 83.75 181 THR A C 1
ATOM 1414 O O . THR A 1 181 ? -15.327 -11.022 6.574 1.00 83.75 181 THR A O 1
ATOM 1417 N N . VAL A 1 182 ? -16.675 -10.906 8.363 1.00 87.56 182 VAL A N 1
ATOM 1418 C CA . VAL A 1 182 ? -16.635 -9.446 8.494 1.00 87.56 182 VAL A CA 1
ATOM 1419 C C . VAL A 1 182 ? -15.430 -9.038 9.337 1.00 87.56 182 VAL A C 1
ATOM 1421 O O . VAL A 1 182 ? -15.312 -9.439 10.499 1.00 87.56 182 VAL A O 1
ATOM 1424 N N . VAL A 1 183 ? -14.539 -8.241 8.748 1.00 87.44 183 VAL A N 1
ATOM 1425 C CA . VAL A 1 183 ? -13.396 -7.637 9.441 1.00 87.44 183 VAL A CA 1
ATOM 1426 C C . VAL A 1 183 ? -13.899 -6.477 10.298 1.00 87.44 183 VAL A C 1
ATOM 1428 O O . VAL A 1 183 ? -14.631 -5.610 9.823 1.00 87.44 183 VAL A O 1
ATOM 1431 N N . GLY A 1 184 ? -13.521 -6.488 11.577 1.00 85.44 184 GLY A N 1
ATOM 1432 C CA . GLY A 1 184 ? -13.877 -5.457 12.552 1.00 85.44 184 GLY A CA 1
ATOM 1433 C C . GLY A 1 184 ? -13.064 -4.169 12.386 1.00 85.44 184 GLY A C 1
ATOM 1434 O O . GLY A 1 184 ? -12.604 -3.832 11.297 1.00 85.44 184 GLY A O 1
ATOM 1435 N N . LYS A 1 185 ? -12.858 -3.439 13.489 1.00 89.31 185 LYS A N 1
ATOM 1436 C CA . LYS A 1 185 ? -12.061 -2.202 13.498 1.00 89.31 185 LYS A CA 1
ATOM 1437 C C . LYS A 1 185 ? -10.604 -2.506 13.152 1.00 89.31 185 LYS A C 1
ATOM 1439 O O . LYS A 1 185 ? -9.951 -3.260 13.869 1.00 89.31 185 LYS A O 1
ATOM 1444 N N . LEU A 1 186 ? -10.106 -1.920 12.066 1.00 93.06 186 LEU A N 1
ATOM 1445 C CA . LEU A 1 186 ? -8.759 -2.176 11.567 1.00 93.06 186 LEU A CA 1
ATOM 1446 C C . LEU A 1 186 ? -8.213 -0.961 10.808 1.00 93.06 186 LEU A C 1
ATOM 1448 O O . LEU A 1 186 ? -8.907 -0.389 9.969 1.00 93.06 186 LEU A O 1
ATOM 1452 N N . ILE A 1 187 ? -6.955 -0.608 11.060 1.00 94.81 187 ILE A N 1
ATOM 1453 C CA . ILE A 1 187 ? -6.143 0.161 10.113 1.00 94.81 187 ILE A CA 1
ATOM 1454 C C . ILE A 1 187 ? -5.332 -0.862 9.326 1.00 94.81 187 ILE A C 1
ATOM 1456 O O . ILE A 1 187 ? -4.496 -1.571 9.884 1.00 94.81 187 ILE A O 1
ATOM 1460 N N . LEU A 1 188 ? -5.625 -0.994 8.043 1.00 95.31 188 LEU A N 1
ATOM 1461 C CA . LEU A 1 188 ? -4.921 -1.891 7.144 1.00 95.31 188 LEU A CA 1
ATOM 1462 C C . LEU A 1 188 ? -3.878 -1.088 6.375 1.00 95.31 188 LEU A C 1
ATOM 1464 O O . LEU A 1 188 ? -4.216 -0.109 5.725 1.00 95.31 188 LEU A O 1
ATOM 1468 N N . ILE A 1 189 ? -2.623 -1.508 6.423 1.00 95.62 189 ILE A N 1
ATOM 1469 C CA . ILE A 1 189 ? -1.534 -0.927 5.649 1.00 95.62 189 ILE A CA 1
ATOM 1470 C C . ILE A 1 189 ? -1.011 -2.025 4.742 1.00 95.62 189 ILE A C 1
ATOM 1472 O O . ILE A 1 189 ? -0.499 -3.030 5.219 1.00 95.62 189 ILE A O 1
ATOM 1476 N N . THR A 1 190 ? -1.146 -1.864 3.437 1.00 93.88 190 THR A N 1
ATOM 1477 C CA . THR A 1 190 ? -0.651 -2.827 2.456 1.00 93.88 190 THR A CA 1
ATOM 1478 C C . THR A 1 190 ? 0.453 -2.194 1.627 1.00 93.88 190 THR A C 1
ATOM 1480 O O . THR A 1 190 ? 0.387 -1.025 1.256 1.00 93.88 190 THR A O 1
ATOM 1483 N N . HIS A 1 191 ? 1.484 -2.970 1.325 1.00 92.38 191 HIS A N 1
ATOM 1484 C CA . HIS A 1 191 ? 2.537 -2.588 0.392 1.00 92.38 191 HIS A CA 1
ATOM 1485 C C . HIS A 1 191 ? 2.519 -3.549 -0.792 1.00 92.38 191 HIS A C 1
ATOM 1487 O O . HIS A 1 191 ? 2.244 -4.741 -0.657 1.00 92.38 191 HIS A O 1
ATOM 1493 N N . SER A 1 192 ? 2.815 -3.047 -1.977 1.00 89.56 192 SER A N 1
ATOM 1494 C CA . SER A 1 192 ? 3.131 -3.843 -3.151 1.00 89.56 192 SER A CA 1
ATOM 1495 C C . SER A 1 192 ? 1.985 -4.736 -3.582 1.00 89.56 192 SER A C 1
ATOM 1497 O O . SER A 1 192 ? 0.839 -4.298 -3.717 1.00 89.56 192 SER A O 1
ATOM 1499 N N . MET A 1 193 ? 2.293 -5.996 -3.847 1.00 91.50 193 MET A N 1
ATOM 1500 C CA . MET A 1 193 ? 1.325 -7.002 -4.215 1.00 91.50 193 MET A CA 1
ATOM 1501 C C . MET A 1 193 ? 0.288 -7.182 -3.099 1.00 91.50 193 MET A C 1
ATOM 1503 O O . MET A 1 193 ? -0.832 -7.590 -3.388 1.00 91.50 193 MET A O 1
ATOM 1507 N N . GLY A 1 194 ? 0.610 -6.797 -1.857 1.00 91.00 194 GLY A N 1
ATOM 1508 C CA . GLY A 1 194 ? -0.314 -6.761 -0.727 1.00 91.00 194 GLY A CA 1
ATOM 1509 C C . GLY A 1 194 ? -1.586 -5.970 -1.020 1.00 91.00 194 GLY A C 1
ATOM 1510 O O . GLY A 1 194 ? -2.666 -6.392 -0.619 1.00 91.00 194 GLY A O 1
ATOM 1511 N N . ASN A 1 195 ? -1.497 -4.896 -1.810 1.00 90.12 195 ASN A N 1
ATOM 1512 C CA . ASN A 1 195 ? -2.669 -4.114 -2.217 1.00 90.12 195 ASN A CA 1
ATOM 1513 C C . ASN A 1 195 ? -3.641 -4.945 -3.061 1.00 90.12 195 ASN A C 1
ATOM 1515 O O . ASN A 1 195 ? -4.848 -4.939 -2.826 1.00 90.12 195 ASN A O 1
ATOM 1519 N N . LEU A 1 196 ? -3.099 -5.677 -4.040 1.00 91.56 196 LEU A N 1
ATOM 1520 C CA . LEU A 1 196 ? -3.871 -6.535 -4.934 1.00 91.56 196 LEU A CA 1
ATOM 1521 C C . LEU A 1 196 ? -4.392 -7.777 -4.212 1.00 91.56 196 LEU A C 1
ATOM 1523 O O . LEU A 1 196 ? -5.511 -8.196 -4.481 1.00 91.56 196 LEU A O 1
ATOM 1527 N N . ILE A 1 197 ? -3.623 -8.349 -3.281 1.00 95.19 197 ILE A N 1
ATOM 1528 C CA . ILE A 1 197 ? -4.079 -9.487 -2.475 1.00 95.19 197 ILE A CA 1
ATOM 1529 C C . ILE A 1 197 ? -5.267 -9.068 -1.611 1.00 95.19 197 ILE A C 1
ATO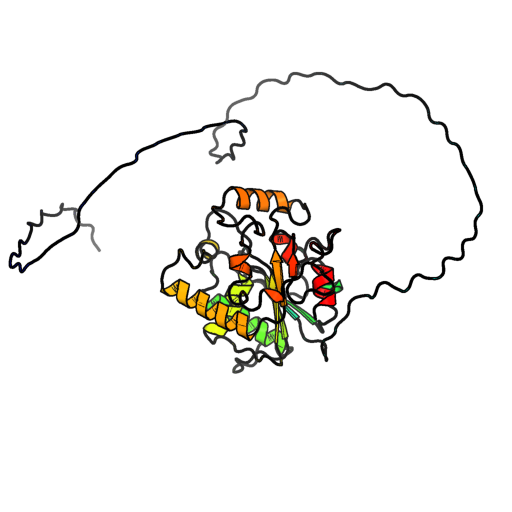M 1531 O O . ILE A 1 197 ? -6.296 -9.737 -1.637 1.00 95.19 197 ILE A O 1
ATOM 1535 N N . ALA A 1 198 ? -5.153 -7.953 -0.887 1.00 92.75 198 ALA A N 1
ATOM 1536 C CA . ALA A 1 198 ? -6.220 -7.468 -0.023 1.00 92.75 198 ALA A CA 1
ATOM 1537 C C . ALA A 1 198 ? -7.478 -7.086 -0.819 1.00 92.75 198 ALA A C 1
ATOM 1539 O O . ALA A 1 198 ? -8.588 -7.488 -0.461 1.00 92.75 198 ALA A O 1
ATOM 1540 N N . ALA A 1 199 ? -7.311 -6.385 -1.945 1.00 91.25 199 ALA A N 1
ATOM 1541 C CA . ALA A 1 199 ? -8.427 -6.021 -2.814 1.00 91.25 199 ALA A CA 1
ATOM 1542 C C . ALA A 1 199 ? -9.057 -7.245 -3.490 1.00 91.25 199 ALA A C 1
ATOM 1544 O O . ALA A 1 199 ? -10.279 -7.355 -3.559 1.00 91.25 199 ALA A O 1
ATOM 1545 N N . GLY A 1 200 ? -8.228 -8.187 -3.939 1.00 91.56 200 GLY A N 1
ATOM 1546 C CA . GLY A 1 200 ? -8.657 -9.451 -4.521 1.00 91.56 200 GLY A CA 1
ATOM 1547 C C . GLY A 1 200 ? -9.444 -10.298 -3.528 1.00 91.56 200 GLY A C 1
ATOM 1548 O O . GLY A 1 200 ? -10.509 -10.786 -3.880 1.00 91.56 200 GLY A O 1
ATOM 1549 N N . ALA A 1 201 ? -8.980 -10.407 -2.282 1.00 94.12 201 ALA A N 1
ATOM 1550 C CA . ALA A 1 201 ? -9.652 -11.165 -1.230 1.00 94.12 201 ALA A CA 1
ATOM 1551 C C . ALA A 1 201 ? -11.035 -10.593 -0.875 1.00 94.12 201 ALA A C 1
ATOM 1553 O O . ALA A 1 201 ? -11.986 -11.347 -0.657 1.00 94.12 201 ALA A O 1
ATOM 1554 N N . ALA A 1 202 ? -11.170 -9.264 -0.864 1.00 91.56 202 ALA A N 1
ATOM 1555 C CA . ALA A 1 202 ? -12.468 -8.614 -0.709 1.00 91.56 202 ALA A CA 1
ATOM 1556 C C . ALA A 1 202 ? -13.369 -8.834 -1.934 1.00 91.56 202 ALA A C 1
ATOM 1558 O O . ALA A 1 202 ? -14.537 -9.187 -1.785 1.00 91.56 202 ALA A O 1
ATOM 1559 N N . ALA A 1 203 ? -12.827 -8.679 -3.147 1.00 92.00 203 ALA A N 1
ATOM 1560 C CA . ALA A 1 203 ? -13.566 -8.849 -4.399 1.00 92.00 203 ALA A CA 1
ATOM 1561 C C . ALA A 1 203 ? -14.077 -10.285 -4.604 1.00 92.00 203 ALA A C 1
ATOM 1563 O O . ALA A 1 203 ? -15.134 -10.488 -5.198 1.00 92.00 203 ALA A O 1
ATOM 1564 N N . THR A 1 204 ? -13.348 -11.285 -4.104 1.00 92.50 204 THR A N 1
ATOM 1565 C CA . THR A 1 204 ? -13.740 -12.703 -4.143 1.00 92.50 204 THR A CA 1
ATOM 1566 C C . THR A 1 204 ? -14.586 -13.129 -2.940 1.00 92.50 204 THR A C 1
ATOM 1568 O O . THR A 1 204 ? -14.987 -14.289 -2.858 1.00 92.50 204 THR A O 1
ATOM 1571 N N . GLY A 1 205 ? -14.882 -12.213 -2.011 1.00 90.75 205 GLY A N 1
ATOM 1572 C CA . GLY A 1 205 ? -15.736 -12.474 -0.853 1.00 90.75 205 GLY A CA 1
ATOM 1573 C C . GLY A 1 205 ? -15.095 -13.338 0.237 1.00 90.75 205 GLY A C 1
ATOM 1574 O O . GLY A 1 205 ? -15.817 -13.901 1.058 1.00 90.75 205 GLY A O 1
ATOM 1575 N N . LYS A 1 206 ? -13.759 -13.457 0.278 1.00 92.19 206 LYS A N 1
ATOM 1576 C CA . LYS A 1 206 ? -13.043 -14.187 1.346 1.00 92.19 206 LYS A CA 1
ATOM 1577 C C . LYS A 1 206 ? -13.217 -13.515 2.705 1.00 92.19 206 LYS A C 1
ATOM 1579 O O . LYS A 1 206 ? -13.316 -14.192 3.726 1.00 92.19 206 LYS A O 1
ATOM 1584 N N . CYS A 1 207 ? -13.278 -12.190 2.702 1.00 90.50 207 CYS A N 1
ATOM 1585 C CA . CYS A 1 207 ? -13.676 -11.378 3.836 1.00 90.50 207 CYS A CA 1
ATOM 1586 C C . CYS A 1 207 ? -14.332 -10.086 3.350 1.00 90.50 207 CYS A C 1
ATOM 1588 O O . CYS A 1 207 ? -14.169 -9.676 2.202 1.00 90.50 207 CYS A O 1
ATOM 1590 N N . THR A 1 208 ? -15.104 -9.451 4.225 1.00 87.94 208 THR A N 1
ATOM 1591 C CA . THR A 1 208 ? -15.815 -8.207 3.931 1.00 87.94 208 THR A CA 1
ATOM 1592 C C . THR A 1 208 ? -15.363 -7.123 4.891 1.00 87.94 208 THR A C 1
ATOM 1594 O O . THR A 1 208 ? -15.274 -7.342 6.100 1.00 87.94 208 THR A O 1
ATOM 1597 N N . PHE A 1 209 ? -15.104 -5.942 4.344 1.00 84.88 209 PHE A N 1
ATOM 1598 C CA . PHE A 1 209 ? -14.786 -4.745 5.106 1.00 84.88 209 PHE A CA 1
ATOM 1599 C C . PHE A 1 209 ? -16.013 -3.840 5.206 1.00 84.88 209 PHE A C 1
ATOM 1601 O O . PHE A 1 209 ? -16.861 -3.817 4.315 1.00 84.88 209 PHE A O 1
ATOM 1608 N N . THR A 1 210 ? -16.097 -3.067 6.284 1.00 79.12 210 THR A N 1
ATOM 1609 C CA . THR A 1 210 ? -17.112 -2.018 6.457 1.00 79.12 210 THR A CA 1
ATOM 1610 C C . THR A 1 210 ? -16.414 -0.667 6.560 1.00 79.12 210 THR A C 1
ATOM 1612 O O . THR A 1 210 ? -15.463 -0.547 7.336 1.00 79.12 210 THR A O 1
ATOM 1615 N N . THR A 1 211 ? -16.891 0.338 5.822 1.00 70.88 211 THR A N 1
ATOM 1616 C CA . THR A 1 211 ? -16.277 1.678 5.712 1.00 70.88 211 THR A CA 1
ATOM 1617 C C . THR A 1 211 ? -16.062 2.367 7.059 1.00 70.88 211 THR A C 1
ATOM 1619 O O . THR A 1 211 ? -15.052 3.032 7.244 1.00 70.88 211 THR A O 1
ATOM 1622 N N . ASP A 1 212 ? -16.945 2.146 8.033 1.00 68.44 212 ASP A N 1
ATOM 1623 C CA . ASP A 1 212 ? -16.862 2.809 9.345 1.00 68.44 212 ASP A CA 1
ATOM 1624 C C . ASP A 1 212 ? -15.732 2.230 10.223 1.00 68.44 212 ASP A C 1
ATOM 1626 O O . ASP A 1 212 ? -15.167 2.895 11.098 1.00 68.44 212 ASP A O 1
ATOM 1630 N N . ASN A 1 213 ? -15.355 0.974 9.967 1.00 73.44 213 ASN A N 1
ATOM 1631 C CA . ASN A 1 213 ? -14.392 0.233 10.778 1.00 73.44 213 ASN A CA 1
ATOM 1632 C C . ASN A 1 213 ? -13.009 0.129 10.130 1.00 73.44 213 ASN A C 1
ATOM 1634 O O . ASN A 1 213 ? -12.032 -0.041 10.862 1.00 73.44 213 ASN A O 1
ATOM 1638 N N . LEU A 1 214 ? -12.903 0.302 8.811 1.00 75.94 214 LEU A N 1
ATOM 1639 C CA . LEU A 1 214 ? -11.656 0.164 8.066 1.00 75.94 214 LEU A CA 1
ATOM 1640 C C . LEU A 1 214 ? -11.016 1.521 7.761 1.00 75.94 214 LEU A C 1
ATOM 1642 O O . LEU A 1 214 ? -11.658 2.425 7.240 1.00 75.94 214 LEU A O 1
ATOM 1646 N N . THR A 1 215 ? -9.718 1.619 8.016 1.00 76.94 215 THR A N 1
ATOM 1647 C CA . THR A 1 215 ? -8.866 2.674 7.465 1.00 76.94 215 THR A CA 1
ATOM 1648 C C . THR A 1 215 ? -7.773 2.007 6.648 1.00 76.94 215 THR A C 1
ATOM 1650 O O . THR A 1 215 ? -6.957 1.295 7.220 1.00 76.94 215 THR A O 1
ATOM 1653 N N . TRP A 1 216 ? -7.760 2.173 5.326 1.00 76.62 216 TRP A N 1
ATOM 1654 C CA . TRP A 1 216 ? -6.834 1.432 4.462 1.00 76.62 216 TRP A CA 1
ATOM 1655 C C . TRP A 1 216 ? -5.811 2.353 3.788 1.00 76.62 216 TRP A C 1
ATOM 1657 O O . TRP A 1 216 ? -6.188 3.313 3.113 1.00 76.62 216 TRP A O 1
ATOM 1667 N N . LEU A 1 217 ? -4.531 2.037 4.001 1.00 67.44 217 LEU A N 1
ATOM 1668 C CA . LEU A 1 217 ? -3.337 2.646 3.427 1.00 67.44 217 LEU A CA 1
ATOM 1669 C C . LEU A 1 217 ? -2.625 1.699 2.460 1.00 67.44 217 LEU A C 1
ATOM 1671 O O . LEU A 1 217 ? -2.524 0.501 2.717 1.00 67.44 217 LEU A O 1
ATOM 1675 N N . VAL A 1 218 ? -2.088 2.251 1.374 1.00 62.69 218 VAL A N 1
ATOM 1676 C CA . VAL A 1 218 ? -1.450 1.500 0.283 1.00 62.69 218 VAL A CA 1
ATOM 1677 C C . VAL A 1 218 ? -0.109 2.132 -0.101 1.00 62.69 218 VAL A C 1
ATOM 1679 O O . VAL A 1 218 ? -0.044 3.349 -0.264 1.00 62.69 218 VAL A O 1
ATOM 1682 N N . ALA A 1 219 ? 0.918 1.300 -0.308 1.00 45.41 219 ALA A N 1
ATOM 1683 C CA . ALA A 1 219 ? 2.250 1.654 -0.821 1.00 45.41 219 ALA A CA 1
ATOM 1684 C C . ALA A 1 219 ? 2.711 0.690 -1.964 1.00 45.41 219 ALA A C 1
ATOM 1686 O O . ALA A 1 219 ? 2.171 -0.408 -2.040 1.00 45.41 219 ALA A O 1
ATOM 1687 N N . GLY A 1 220 ? 3.607 1.086 -2.896 1.00 41.50 220 GLY A N 1
ATOM 1688 C CA . GLY A 1 220 ? 3.836 0.496 -4.264 1.00 41.50 220 GLY A CA 1
ATOM 1689 C C . GLY A 1 220 ? 4.418 -0.939 -4.355 1.00 41.50 220 GLY A C 1
ATOM 1690 O O . GLY A 1 220 ? 4.560 -1.519 -3.294 1.00 41.50 220 GLY A O 1
ATOM 1691 N N . LEU A 1 221 ? 4.835 -1.496 -5.536 1.00 43.06 221 LEU A N 1
ATOM 1692 C CA . LEU A 1 221 ? 5.305 -2.907 -5.842 1.00 43.06 221 LEU A CA 1
ATOM 1693 C C . LEU A 1 221 ? 6.834 -3.288 -5.992 1.00 43.06 221 LEU A C 1
ATOM 1695 O O . LEU A 1 221 ? 7.476 -2.674 -6.816 1.00 43.06 221 LEU A O 1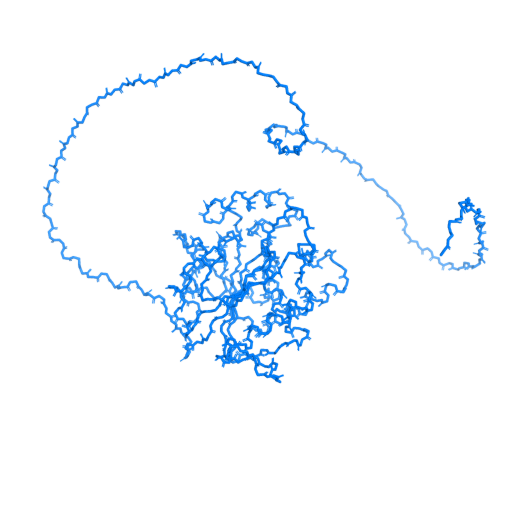
ATOM 1699 N N . VAL A 1 222 ? 7.411 -4.380 -5.407 1.00 42.09 222 VAL A N 1
ATOM 1700 C CA . VAL A 1 222 ? 8.830 -4.871 -5.644 1.00 42.09 222 VAL A CA 1
ATOM 1701 C C . VAL A 1 222 ? 8.965 -5.965 -6.748 1.00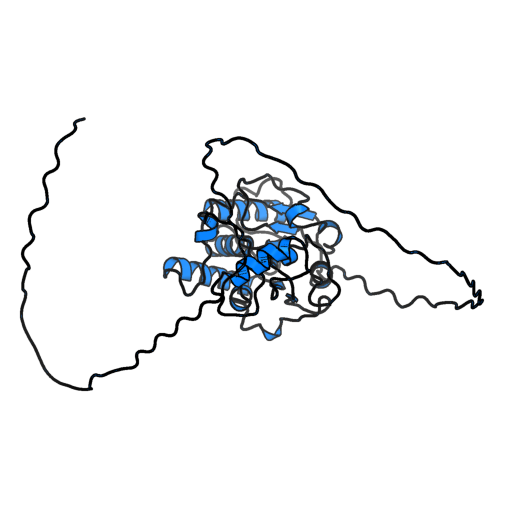 42.09 222 VAL A C 1
ATOM 1703 O O . VAL A 1 222 ? 8.002 -6.675 -6.996 1.00 42.09 222 VAL A O 1
ATOM 1706 N N . GLY A 1 223 ? 10.152 -6.182 -7.360 1.00 41.22 223 GLY A N 1
ATOM 1707 C CA . GLY A 1 223 ? 10.492 -7.201 -8.392 1.00 41.22 223 GLY A CA 1
ATOM 1708 C C . GLY A 1 223 ? 11.883 -7.883 -8.252 1.00 41.22 223 GLY A C 1
ATOM 1709 O O . GLY A 1 223 ? 12.829 -7.212 -7.871 1.00 41.22 223 GLY A O 1
ATOM 1710 N N . TYR A 1 224 ? 12.068 -9.173 -8.592 1.00 43.53 224 TYR A N 1
ATOM 1711 C CA . TYR A 1 224 ? 13.391 -9.810 -8.849 1.00 43.53 224 TYR A CA 1
ATOM 1712 C C . TYR A 1 224 ? 13.297 -10.864 -9.978 1.00 43.53 224 TYR A C 1
ATOM 1714 O O . TYR A 1 224 ? 12.225 -11.396 -10.251 1.00 43.53 224 TYR A O 1
ATOM 1722 N N . CYS A 1 225 ? 14.424 -11.167 -10.639 1.00 38.75 225 CYS A N 1
ATOM 1723 C CA . CYS A 1 225 ? 14.569 -12.169 -11.713 1.00 38.75 225 CYS A CA 1
ATOM 1724 C C . CYS A 1 225 ? 15.297 -13.429 -11.176 1.00 38.75 225 CYS A C 1
ATOM 1726 O O . CYS A 1 225 ? 16.245 -13.248 -10.407 1.00 38.75 225 CYS A O 1
ATOM 1728 N N . PRO A 1 226 ? 14.942 -14.684 -11.555 1.00 52.47 226 PRO A N 1
ATOM 1729 C CA . PRO A 1 226 ? 13.986 -15.117 -12.587 1.00 52.47 226 PRO A CA 1
ATOM 1730 C C . PRO A 1 226 ? 12.526 -14.812 -12.243 1.00 52.47 226 PRO A C 1
ATOM 1732 O O . PRO A 1 226 ? 12.172 -14.700 -11.075 1.00 52.47 226 PRO A O 1
ATOM 1735 N N . LEU A 1 227 ? 11.689 -14.674 -13.278 1.00 59.19 227 LEU A N 1
ATOM 1736 C CA . LEU A 1 227 ? 10.268 -14.346 -13.151 1.00 59.19 227 LEU A CA 1
ATOM 1737 C C . LEU A 1 227 ? 9.527 -15.481 -12.426 1.00 59.19 227 LEU A C 1
ATOM 1739 O O . LEU A 1 227 ? 9.123 -16.469 -13.036 1.00 59.19 227 LEU A O 1
ATOM 1743 N N . GLN A 1 228 ? 9.387 -15.352 -11.111 1.00 71.44 228 GLN A N 1
ATOM 1744 C CA . GLN A 1 228 ? 8.589 -16.269 -10.300 1.00 71.44 228 GLN A CA 1
ATOM 1745 C C . GLN A 1 228 ? 7.089 -16.060 -10.585 1.00 71.44 228 GLN A C 1
ATOM 1747 O O . GLN A 1 228 ? 6.705 -14.981 -11.057 1.00 71.44 228 GLN A O 1
ATOM 1752 N N . PRO A 1 229 ? 6.222 -17.059 -10.328 1.00 78.62 229 PRO A N 1
ATOM 1753 C CA . PRO A 1 229 ? 4.804 -16.990 -10.688 1.00 78.62 229 PRO A CA 1
ATOM 1754 C C . PRO A 1 229 ? 4.089 -15.748 -10.153 1.00 78.62 229 PRO A C 1
ATOM 1756 O O . PRO A 1 229 ? 3.244 -15.173 -10.841 1.00 78.62 229 PRO A O 1
ATOM 1759 N N . ALA A 1 230 ? 4.457 -15.284 -8.958 1.00 76.25 230 ALA A N 1
ATOM 1760 C CA . ALA A 1 230 ? 3.894 -14.068 -8.405 1.00 76.25 230 ALA A CA 1
ATOM 1761 C C . ALA A 1 230 ? 4.271 -12.819 -9.215 1.00 76.25 230 ALA A C 1
ATOM 1763 O O . ALA A 1 230 ? 3.391 -12.010 -9.502 1.00 76.25 230 ALA A O 1
ATOM 1764 N N . TYR A 1 231 ? 5.516 -12.699 -9.689 1.00 73.25 231 TYR A N 1
ATOM 1765 C CA . TYR A 1 231 ? 5.920 -11.607 -10.583 1.00 73.25 231 TYR A CA 1
ATOM 1766 C C . TYR A 1 231 ? 5.209 -11.698 -11.937 1.00 73.25 231 TYR A C 1
ATOM 1768 O O . TYR A 1 231 ? 4.753 -10.688 -12.460 1.00 73.25 231 TYR A O 1
ATOM 1776 N N . ALA A 1 232 ? 5.022 -12.909 -12.473 1.00 76.56 232 ALA A N 1
ATOM 1777 C CA . ALA A 1 232 ? 4.248 -13.118 -13.698 1.00 76.56 232 ALA A CA 1
ATOM 1778 C C . ALA A 1 232 ? 2.759 -12.757 -13.539 1.00 76.56 232 ALA A C 1
ATOM 1780 O O . ALA A 1 232 ? 2.088 -12.453 -14.525 1.00 76.56 232 ALA A O 1
ATOM 1781 N N . SER A 1 233 ? 2.230 -12.783 -12.311 1.00 81.25 233 SER A N 1
ATOM 1782 C CA . SER A 1 233 ? 0.833 -12.443 -12.023 1.00 81.25 233 SER A CA 1
ATOM 1783 C C . SER A 1 233 ? 0.549 -10.939 -11.991 1.00 81.25 233 SER A C 1
ATOM 1785 O O . SER A 1 233 ? -0.619 -10.549 -11.941 1.00 81.25 233 SER A O 1
ATOM 1787 N N . ILE A 1 234 ? 1.590 -10.100 -12.008 1.00 80.50 234 ILE A N 1
ATOM 1788 C CA . ILE A 1 234 ? 1.470 -8.647 -11.901 1.00 80.50 234 ILE A CA 1
ATOM 1789 C C . ILE A 1 234 ? 1.947 -8.025 -13.205 1.00 80.50 234 ILE A C 1
ATOM 1791 O O . ILE A 1 234 ? 3.140 -7.908 -13.468 1.00 80.50 234 ILE A O 1
ATOM 1795 N N . GLN A 1 235 ? 0.985 -7.658 -14.039 1.00 83.56 235 GLN A N 1
ATOM 1796 C CA . GLN A 1 235 ? 1.216 -7.102 -15.365 1.00 83.56 235 GLN A CA 1
ATOM 1797 C C . GLN A 1 235 ? 0.378 -5.838 -15.539 1.00 83.56 235 GLN A C 1
ATOM 1799 O O . GLN A 1 235 ? -0.550 -5.578 -14.770 1.00 83.56 235 GLN A O 1
ATOM 1804 N N . ASP A 1 236 ? 0.693 -5.057 -16.568 1.00 83.88 236 ASP A N 1
ATOM 1805 C CA . ASP A 1 236 ? -0.151 -3.934 -16.953 1.00 83.88 236 ASP A CA 1
ATOM 1806 C C . ASP A 1 236 ? -1.545 -4.447 -17.356 1.00 83.88 236 ASP A C 1
ATOM 1808 O O . ASP A 1 236 ? -1.687 -5.400 -18.125 1.00 83.88 236 ASP A O 1
ATOM 1812 N N . ILE A 1 237 ? -2.598 -3.810 -16.839 1.00 86.19 237 ILE A N 1
ATOM 1813 C CA . ILE A 1 237 ? -3.990 -4.200 -17.106 1.00 86.19 237 ILE A CA 1
ATOM 1814 C C . ILE A 1 237 ? -4.334 -4.211 -18.609 1.00 86.19 237 ILE A C 1
ATOM 1816 O O . ILE A 1 237 ? -5.269 -4.895 -19.026 1.00 86.19 237 ILE A O 1
ATOM 1820 N N . ARG A 1 238 ? -3.590 -3.465 -19.435 1.00 86.50 238 ARG A N 1
ATOM 1821 C CA . ARG A 1 238 ? -3.769 -3.376 -20.890 1.00 86.50 238 ARG A CA 1
ATOM 1822 C C . ARG A 1 238 ? -3.168 -4.569 -21.636 1.00 86.50 238 ARG A C 1
ATOM 1824 O O . ARG A 1 238 ? -3.540 -4.794 -22.784 1.00 86.50 238 ARG A O 1
ATOM 1831 N N . THR A 1 239 ? -2.250 -5.318 -21.020 1.00 87.69 239 THR A N 1
ATOM 1832 C CA . THR A 1 239 ? -1.521 -6.422 -21.675 1.00 87.69 239 THR A CA 1
ATOM 1833 C C . THR A 1 239 ? -2.038 -7.808 -21.299 1.00 87.69 239 THR A C 1
ATOM 1835 O O . THR A 1 239 ? -1.626 -8.795 -21.906 1.00 87.69 239 THR A O 1
ATOM 1838 N N . VAL A 1 240 ? -2.914 -7.904 -20.298 1.00 86.56 240 VAL A N 1
ATOM 1839 C CA . VAL A 1 240 ? -3.437 -9.178 -19.789 1.00 86.56 240 VAL A CA 1
ATOM 1840 C C . VAL A 1 240 ? -4.687 -9.646 -20.535 1.00 86.56 240 VAL A C 1
ATOM 1842 O O . VAL A 1 240 ? -5.345 -8.878 -21.235 1.00 86.56 240 VAL A O 1
ATOM 1845 N N . ASP A 1 241 ? -5.041 -10.923 -20.366 1.00 93.69 241 ASP A N 1
ATOM 1846 C CA . ASP A 1 241 ? -6.301 -11.451 -20.889 1.00 93.69 241 ASP A CA 1
ATOM 1847 C C . ASP A 1 241 ? -7.533 -10.858 -20.178 1.00 93.69 241 ASP A C 1
ATOM 1849 O O . ASP A 1 241 ? -7.451 -10.252 -19.105 1.00 93.69 241 ASP A O 1
ATOM 1853 N N . ALA A 1 242 ? -8.711 -11.076 -20.768 1.00 95.69 242 ALA A N 1
ATOM 1854 C CA . ALA A 1 242 ? -9.971 -10.564 -20.235 1.00 95.69 242 ALA A CA 1
ATOM 1855 C C . ALA A 1 242 ? -10.284 -11.072 -18.814 1.00 95.69 242 ALA A C 1
ATOM 1857 O O . ALA A 1 242 ? -10.923 -10.367 -18.038 1.00 95.69 242 ALA A O 1
ATOM 1858 N N . THR A 1 243 ? -9.831 -12.274 -18.446 1.00 94.56 243 THR A N 1
ATOM 1859 C CA . THR A 1 243 ? -10.090 -12.846 -17.118 1.00 94.56 243 THR A CA 1
ATOM 1860 C C . THR A 1 243 ? -9.309 -12.089 -16.052 1.00 94.56 243 THR A C 1
ATOM 1862 O O . THR A 1 243 ? -9.873 -11.684 -15.035 1.00 94.56 243 THR A O 1
ATOM 1865 N N . LEU A 1 244 ? -8.013 -11.874 -16.275 1.00 90.44 244 LEU A N 1
ATOM 1866 C CA . LEU A 1 244 ? -7.166 -11.136 -15.343 1.00 90.44 244 LEU A CA 1
ATOM 1867 C C . LEU A 1 244 ? -7.512 -9.640 -15.337 1.00 90.44 244 LEU A C 1
ATOM 1869 O O . LEU A 1 244 ? -7.525 -9.024 -14.271 1.00 90.44 244 LEU A O 1
ATOM 1873 N N . GLN A 1 245 ? -7.906 -9.079 -16.482 1.00 94.50 245 GLN A N 1
ATOM 1874 C CA . GLN A 1 245 ? -8.420 -7.713 -16.569 1.00 94.50 245 GLN A CA 1
ATOM 1875 C C . GLN A 1 245 ? -9.647 -7.501 -15.669 1.00 94.50 245 GLN A C 1
ATOM 1877 O O . GLN A 1 245 ? -9.689 -6.534 -14.910 1.00 94.50 245 GLN A O 1
ATOM 1882 N N . GLN A 1 246 ? -10.617 -8.423 -15.678 1.00 95.19 246 GLN A N 1
ATOM 1883 C CA . GLN A 1 246 ? -11.790 -8.335 -14.796 1.00 95.19 246 GLN A CA 1
ATOM 1884 C C . GLN A 1 246 ? -11.415 -8.388 -13.313 1.00 95.19 246 GLN A C 1
ATOM 1886 O O . GLN A 1 246 ? -11.994 -7.663 -12.505 1.00 95.19 246 GLN A O 1
ATOM 1891 N N . LYS A 1 247 ? -10.405 -9.185 -12.942 1.00 94.38 247 LYS A N 1
ATOM 1892 C CA . LYS A 1 247 ? -9.904 -9.206 -11.560 1.00 94.38 247 LYS A CA 1
ATOM 1893 C C . LYS A 1 247 ? -9.296 -7.860 -11.164 1.00 94.38 247 LYS A C 1
ATOM 1895 O O . LYS A 1 247 ? -9.538 -7.406 -10.049 1.00 94.38 247 LYS A O 1
ATOM 1900 N N . TYR A 1 248 ? -8.542 -7.208 -12.053 1.00 92.62 248 TYR A N 1
ATOM 1901 C CA . TYR A 1 248 ? -8.020 -5.863 -11.792 1.00 92.62 248 TYR A CA 1
ATOM 1902 C C . TYR A 1 248 ? -9.140 -4.836 -11.620 1.00 92.62 248 TYR A C 1
ATOM 1904 O O . TYR A 1 248 ? -9.098 -4.057 -10.673 1.00 92.62 248 TYR A O 1
ATOM 1912 N N . LEU A 1 249 ? -10.156 -4.855 -12.486 1.00 94.56 249 LEU A N 1
ATOM 1913 C CA . LEU A 1 249 ? -11.304 -3.949 -12.376 1.00 94.56 249 LEU A CA 1
ATOM 1914 C C . LEU A 1 249 ? -12.074 -4.163 -11.066 1.00 94.56 249 LEU A C 1
ATOM 1916 O O . LEU A 1 249 ? -12.424 -3.197 -10.391 1.00 94.56 249 LEU A O 1
ATOM 1920 N N . ALA A 1 250 ? -12.276 -5.418 -10.657 1.00 94.69 250 ALA A N 1
ATOM 1921 C CA . ALA A 1 250 ? -12.894 -5.738 -9.373 1.00 94.69 250 ALA A CA 1
ATOM 1922 C C . ALA A 1 250 ? -12.041 -5.246 -8.188 1.00 94.69 250 ALA A C 1
ATOM 1924 O O . ALA A 1 250 ? -12.568 -4.642 -7.255 1.00 94.69 250 ALA A O 1
ATOM 1925 N N . ALA A 1 251 ? -10.718 -5.431 -8.244 1.00 92.06 251 ALA A N 1
ATOM 1926 C CA . ALA A 1 251 ? -9.800 -4.916 -7.231 1.00 92.06 251 ALA A CA 1
ATOM 1927 C C . ALA A 1 251 ? -9.813 -3.375 -7.160 1.00 92.06 251 ALA A C 1
ATOM 1929 O O . ALA A 1 251 ? -9.825 -2.811 -6.067 1.00 92.06 251 ALA A O 1
ATOM 1930 N N . GLN A 1 252 ? -9.868 -2.685 -8.303 1.00 92.75 252 GLN A N 1
ATOM 1931 C CA . GLN A 1 252 ? -9.994 -1.224 -8.367 1.00 92.75 252 GLN A CA 1
ATOM 1932 C C . GLN A 1 252 ? -11.326 -0.734 -7.786 1.00 92.75 252 GLN A C 1
ATOM 1934 O O . GLN A 1 252 ? -11.342 0.273 -7.082 1.00 92.75 252 GLN A O 1
ATOM 1939 N N . ALA A 1 253 ? -12.430 -1.455 -8.013 1.00 91.50 253 ALA A N 1
ATOM 1940 C CA . ALA A 1 253 ? -13.729 -1.122 -7.426 1.00 91.50 253 ALA A CA 1
ATOM 1941 C C . ALA A 1 253 ? -13.706 -1.212 -5.890 1.00 91.50 253 ALA A C 1
ATOM 1943 O O . ALA A 1 253 ? -14.168 -0.295 -5.212 1.00 91.50 253 ALA A O 1
ATOM 1944 N N . ILE A 1 254 ? -13.098 -2.270 -5.338 1.00 90.88 254 ILE A N 1
ATOM 1945 C CA . ILE A 1 254 ? -12.871 -2.401 -3.891 1.00 90.88 254 ILE A CA 1
ATOM 1946 C C . ILE A 1 254 ? -11.984 -1.264 -3.378 1.00 90.88 254 ILE A C 1
ATOM 1948 O O . ILE A 1 254 ? -12.316 -0.618 -2.386 1.00 90.88 254 ILE A O 1
ATOM 1952 N N . ARG A 1 255 ? -10.866 -0.990 -4.059 1.00 89.44 255 ARG A N 1
ATOM 1953 C CA . ARG A 1 255 ? -9.944 0.091 -3.691 1.00 89.44 255 ARG A CA 1
ATOM 1954 C C . ARG A 1 255 ? -10.680 1.426 -3.598 1.00 89.44 255 ARG A C 1
ATOM 1956 O O . ARG A 1 255 ? -10.594 2.080 -2.569 1.00 89.44 255 ARG A O 1
ATOM 1963 N N . ARG A 1 256 ? -11.458 1.781 -4.621 1.00 88.56 256 ARG A N 1
ATOM 1964 C CA . ARG A 1 256 ? -12.273 3.003 -4.660 1.00 88.56 256 ARG A CA 1
ATOM 1965 C C . ARG A 1 256 ? -13.250 3.103 -3.486 1.00 88.56 256 ARG A C 1
ATOM 1967 O O . ARG A 1 256 ? -13.499 4.194 -2.989 1.00 88.56 256 ARG A O 1
ATOM 1974 N N . GLN A 1 257 ? -13.821 1.978 -3.063 1.00 86.88 257 GLN A N 1
ATOM 1975 C CA . GLN A 1 257 ? -14.805 1.944 -1.984 1.00 86.88 257 GLN A CA 1
ATOM 1976 C C . GLN A 1 257 ? -14.179 2.093 -0.591 1.00 86.88 257 GLN A C 1
ATOM 1978 O O . GLN A 1 257 ? -14.802 2.681 0.291 1.00 86.88 257 GLN A O 1
ATOM 1983 N N . PHE A 1 258 ? -12.989 1.528 -0.371 1.00 87.62 258 PHE A N 1
ATOM 1984 C CA . PHE A 1 258 ? -12.462 1.312 0.981 1.00 87.62 258 PHE A CA 1
ATOM 1985 C C . PHE A 1 258 ? -11.154 2.036 1.297 1.00 87.62 258 PHE A C 1
ATOM 1987 O O . PHE A 1 258 ? -10.791 2.124 2.473 1.00 87.62 258 PHE A O 1
ATOM 1994 N N . ILE A 1 259 ? -10.422 2.532 0.297 1.00 87.69 259 ILE A N 1
ATOM 1995 C CA . ILE A 1 259 ? -9.151 3.203 0.559 1.00 87.69 259 ILE A CA 1
ATOM 1996 C C . ILE A 1 259 ? -9.381 4.541 1.254 1.00 87.69 259 ILE A C 1
ATOM 1998 O O . ILE A 1 259 ? -10.242 5.326 0.865 1.00 87.69 259 ILE A O 1
ATOM 2002 N N . SER A 1 260 ? -8.612 4.798 2.308 1.00 88.81 260 SER A N 1
ATOM 2003 C CA . SER A 1 260 ? -8.728 6.040 3.078 1.00 88.81 260 SER A CA 1
ATOM 2004 C C . SER A 1 260 ? -7.640 7.031 2.706 1.00 88.81 260 SER A C 1
ATOM 2006 O O . SER A 1 260 ? -7.912 8.229 2.637 1.00 88.81 260 SER A O 1
ATOM 2008 N N . ARG A 1 261 ? -6.417 6.533 2.489 1.00 90.94 261 ARG A N 1
ATOM 2009 C CA . ARG A 1 261 ? -5.278 7.308 1.993 1.00 90.94 261 ARG A CA 1
ATOM 2010 C C . ARG A 1 261 ? -4.373 6.425 1.147 1.00 90.94 261 ARG A C 1
ATOM 2012 O O . ARG A 1 261 ? -4.299 5.214 1.349 1.00 90.94 261 ARG A O 1
ATOM 2019 N N . THR A 1 262 ? -3.636 7.044 0.241 1.00 92.44 262 THR A N 1
ATOM 2020 C CA . THR A 1 262 ? -2.730 6.353 -0.677 1.00 92.44 262 THR A CA 1
ATOM 2021 C C . THR A 1 262 ? -1.408 7.087 -0.758 1.00 92.44 262 THR A C 1
ATOM 2023 O O . THR A 1 262 ? -1.409 8.307 -0.877 1.00 92.44 262 THR A O 1
ATOM 2026 N N . MET A 1 263 ? -0.296 6.353 -0.767 1.00 94.56 263 MET A N 1
ATOM 2027 C CA . MET A 1 263 ? 1.014 6.887 -1.126 1.00 94.56 263 MET A CA 1
ATOM 2028 C C . MET A 1 263 ? 1.459 6.294 -2.463 1.00 94.56 263 MET A C 1
ATOM 2030 O O . MET A 1 263 ? 1.559 5.075 -2.602 1.00 94.56 263 MET A O 1
ATOM 2034 N N . CYS A 1 264 ? 1.755 7.161 -3.430 1.00 94.38 264 CYS A N 1
ATOM 2035 C CA . CYS A 1 264 ? 2.275 6.777 -4.738 1.00 94.38 264 CYS A CA 1
ATOM 2036 C C . CYS A 1 264 ? 3.659 7.386 -4.962 1.00 94.38 264 CYS A C 1
ATOM 2038 O O . CYS A 1 264 ? 3.835 8.601 -4.861 1.00 94.38 264 CYS A O 1
ATOM 2040 N N . GLY A 1 265 ? 4.633 6.523 -5.260 1.00 93.81 265 GLY A N 1
ATOM 2041 C CA . GLY A 1 265 ? 5.998 6.917 -5.591 1.00 93.81 265 GLY A CA 1
ATOM 2042 C C . GLY A 1 265 ? 6.121 7.383 -7.043 1.00 93.81 265 GLY A C 1
ATOM 2043 O O . GLY A 1 265 ? 5.526 6.792 -7.942 1.00 93.81 265 GLY A O 1
ATOM 2044 N N . THR A 1 266 ? 6.898 8.435 -7.277 1.00 94.56 266 THR A N 1
ATOM 2045 C CA . THR A 1 266 ? 7.115 9.029 -8.609 1.00 94.56 266 THR A CA 1
ATOM 2046 C C . THR A 1 266 ? 8.577 9.050 -9.034 1.00 94.56 266 THR A C 1
ATOM 2048 O O . THR A 1 266 ? 8.882 9.510 -10.135 1.00 94.56 266 THR A O 1
ATOM 2051 N N . SER A 1 267 ? 9.495 8.585 -8.178 1.00 94.94 267 SER A N 1
ATOM 2052 C CA . SER A 1 267 ? 10.927 8.640 -8.459 1.00 94.94 267 SER A CA 1
ATOM 2053 C C . SER A 1 267 ? 11.625 7.315 -8.160 1.00 94.94 267 SER A C 1
ATOM 2055 O O . SER A 1 267 ? 11.753 6.970 -6.986 1.00 94.94 267 SER A O 1
ATOM 2057 N N . PRO A 1 268 ? 12.230 6.629 -9.150 1.00 92.00 268 PRO A N 1
ATOM 2058 C CA . PRO A 1 268 ? 13.009 5.418 -8.886 1.00 92.00 268 PRO A CA 1
ATOM 2059 C C . PRO A 1 268 ? 14.279 5.704 -8.069 1.00 92.00 268 PRO A C 1
ATOM 2061 O O . PRO A 1 268 ? 14.836 4.809 -7.440 1.00 92.00 268 PRO A O 1
ATOM 2064 N N . ALA A 1 269 ? 14.742 6.958 -8.031 1.00 94.31 269 ALA A N 1
ATOM 2065 C CA . ALA A 1 269 ? 15.848 7.359 -7.169 1.00 94.31 269 ALA A CA 1
ATOM 2066 C C . ALA A 1 269 ? 15.430 7.475 -5.696 1.00 94.31 269 ALA A C 1
ATOM 2068 O O . ALA A 1 269 ? 16.195 7.116 -4.798 1.00 94.31 269 ALA A O 1
ATOM 2069 N N . GLY A 1 270 ? 14.215 7.965 -5.442 1.00 94.94 270 GLY A N 1
ATOM 2070 C CA . GLY A 1 270 ? 13.660 8.093 -4.102 1.00 94.94 270 GLY A CA 1
ATOM 2071 C C . GLY A 1 270 ? 14.548 8.883 -3.139 1.00 94.94 270 GLY A C 1
ATOM 2072 O O . GLY A 1 270 ? 15.021 9.985 -3.444 1.00 94.94 270 GLY A O 1
ATOM 2073 N N . LEU A 1 271 ? 14.807 8.296 -1.973 1.00 94.81 271 LEU A N 1
ATOM 2074 C CA . LEU A 1 271 ? 15.661 8.838 -0.915 1.00 94.81 271 LEU A CA 1
ATOM 2075 C C . LEU A 1 271 ? 17.168 8.725 -1.207 1.00 94.81 271 LEU A C 1
ATOM 2077 O O . LEU A 1 271 ? 17.972 9.264 -0.450 1.00 94.81 271 LEU A O 1
ATOM 2081 N N . GLY A 1 272 ? 17.572 8.058 -2.294 1.00 90.88 272 GLY A N 1
ATOM 2082 C CA . GLY A 1 272 ? 18.986 7.860 -2.636 1.00 90.88 272 GLY A CA 1
ATOM 2083 C C . GLY A 1 272 ? 19.699 6.823 -1.760 1.00 90.88 272 GLY A C 1
ATOM 2084 O O . GLY A 1 272 ? 20.908 6.917 -1.555 1.00 90.88 272 GLY A O 1
ATOM 2085 N N . THR A 1 273 ? 18.964 5.846 -1.222 1.00 88.56 273 THR A N 1
ATOM 2086 C CA . THR A 1 273 ? 19.528 4.715 -0.467 1.00 88.56 273 THR A CA 1
ATOM 2087 C C . THR A 1 273 ? 20.169 3.677 -1.395 1.00 88.56 273 THR A C 1
ATOM 2089 O O . THR A 1 273 ? 20.025 3.744 -2.614 1.00 88.56 273 THR A O 1
ATOM 2092 N N . LEU A 1 274 ? 20.857 2.670 -0.839 1.00 80.31 274 LEU A N 1
ATOM 2093 C CA . LEU A 1 274 ? 21.465 1.588 -1.636 1.00 80.31 274 LEU A CA 1
ATOM 2094 C C . LEU A 1 274 ? 20.452 0.874 -2.551 1.00 80.31 274 LEU A C 1
ATOM 2096 O O . LEU A 1 274 ? 20.805 0.461 -3.654 1.00 80.31 274 LEU A O 1
ATOM 2100 N N . GLY A 1 275 ? 19.187 0.780 -2.127 1.00 80.00 275 GLY A N 1
ATOM 2101 C CA . GLY A 1 275 ? 18.111 0.201 -2.932 1.00 80.00 275 GLY A CA 1
ATOM 2102 C C . GLY A 1 275 ? 17.787 0.997 -4.203 1.00 80.00 275 GLY A C 1
ATOM 2103 O O . GLY A 1 275 ? 17.345 0.404 -5.186 1.00 80.00 275 GLY A O 1
ATOM 2104 N N . ALA A 1 276 ? 18.072 2.304 -4.229 1.00 87.00 276 ALA A N 1
ATOM 2105 C CA . ALA A 1 276 ? 17.777 3.181 -5.360 1.00 87.00 276 ALA A CA 1
ATOM 2106 C C . ALA A 1 276 ? 18.517 2.769 -6.641 1.00 87.00 276 ALA A C 1
ATOM 2108 O O . ALA A 1 276 ? 17.976 2.914 -7.730 1.00 87.00 276 ALA A O 1
ATOM 2109 N N . VAL A 1 277 ? 19.730 2.211 -6.531 1.00 83.25 277 VAL A N 1
ATOM 2110 C CA . VAL A 1 277 ? 20.488 1.728 -7.701 1.00 83.25 277 VAL A CA 1
ATOM 2111 C C . VAL A 1 277 ? 19.721 0.617 -8.419 1.00 83.25 277 VAL A C 1
ATOM 2113 O O . VAL A 1 277 ? 19.603 0.643 -9.642 1.00 83.25 277 VAL A O 1
ATOM 2116 N N . GLY A 1 278 ? 19.156 -0.326 -7.660 1.00 80.44 278 GLY A N 1
ATOM 2117 C CA . GLY A 1 278 ? 18.324 -1.393 -8.214 1.00 80.44 278 GLY A CA 1
ATOM 2118 C C . GLY A 1 278 ? 17.047 -0.848 -8.853 1.00 80.44 278 GLY A C 1
ATOM 2119 O O . GLY A 1 278 ? 16.730 -1.211 -9.981 1.00 80.44 278 GLY A O 1
ATOM 2120 N N . MET A 1 279 ? 16.360 0.075 -8.175 1.00 85.00 279 MET A N 1
ATOM 2121 C CA . MET A 1 279 ? 15.123 0.691 -8.681 1.00 85.00 279 MET A CA 1
ATOM 2122 C C . MET A 1 279 ? 15.352 1.487 -9.970 1.00 85.00 279 MET A C 1
ATOM 2124 O O . MET A 1 279 ? 14.595 1.345 -10.926 1.00 85.00 279 MET A O 1
ATOM 2128 N N . MET A 1 280 ? 16.423 2.282 -10.034 1.00 84.81 280 MET A N 1
ATOM 2129 C CA . MET A 1 280 ? 16.804 3.017 -11.242 1.00 84.81 280 MET A CA 1
ATOM 2130 C C . MET A 1 280 ? 17.170 2.073 -12.393 1.00 84.81 280 MET A C 1
ATOM 2132 O O . MET A 1 280 ? 16.769 2.318 -13.529 1.00 84.81 280 MET A O 1
ATOM 2136 N N . ALA A 1 281 ? 17.894 0.982 -12.113 1.00 80.44 281 ALA A N 1
ATOM 2137 C CA . ALA A 1 281 ? 18.221 -0.016 -13.126 1.00 80.44 281 ALA A CA 1
ATOM 2138 C C . ALA A 1 281 ? 16.952 -0.653 -13.709 1.00 80.44 281 ALA A C 1
ATOM 2140 O O . ALA A 1 281 ? 16.800 -0.682 -14.929 1.00 80.44 281 ALA A O 1
ATOM 2141 N N . VAL A 1 282 ? 16.007 -1.076 -12.862 1.00 78.88 282 VAL A N 1
ATOM 2142 C CA . VAL A 1 282 ? 14.728 -1.621 -13.338 1.00 78.88 282 VAL A CA 1
ATOM 2143 C C . VAL A 1 282 ? 13.955 -0.582 -14.144 1.00 78.88 282 VAL A C 1
ATOM 2145 O O . VAL A 1 282 ? 13.553 -0.890 -15.263 1.00 78.88 282 VAL A O 1
ATOM 2148 N N . ALA A 1 283 ? 13.825 0.651 -13.649 1.00 82.88 283 ALA A N 1
ATOM 2149 C CA . ALA A 1 283 ? 13.142 1.721 -14.377 1.00 82.88 283 ALA A CA 1
ATOM 2150 C C . ALA A 1 283 ? 13.759 2.010 -15.752 1.00 82.88 283 ALA A C 1
ATOM 2152 O O . ALA A 1 283 ? 13.039 2.341 -16.686 1.00 82.88 283 ALA A O 1
ATOM 2153 N N . SER A 1 284 ? 15.081 1.861 -15.897 1.00 79.88 284 SER A N 1
ATOM 2154 C CA . SER A 1 284 ? 15.772 2.050 -17.179 1.00 79.88 284 SER A CA 1
ATOM 2155 C C . SER A 1 284 ? 15.584 0.895 -18.170 1.00 79.88 284 SER A C 1
ATOM 2157 O O . SER A 1 284 ? 15.775 1.078 -19.371 1.00 79.88 284 SER A O 1
ATOM 2159 N N . MET A 1 285 ? 15.245 -0.297 -17.673 1.00 74.06 285 MET A N 1
ATOM 2160 C CA . MET A 1 285 ? 15.089 -1.514 -18.476 1.00 74.06 285 MET A CA 1
ATOM 2161 C C . MET A 1 285 ? 13.624 -1.816 -18.792 1.00 74.06 285 MET A C 1
ATOM 2163 O O . MET A 1 285 ? 13.331 -2.464 -19.798 1.00 74.06 285 MET A O 1
ATOM 2167 N N . ALA A 1 286 ? 12.711 -1.388 -17.923 1.00 72.88 286 ALA A N 1
ATOM 2168 C CA . ALA A 1 286 ? 11.285 -1.576 -18.093 1.00 72.88 286 ALA A CA 1
ATOM 2169 C C . ALA A 1 286 ? 10.735 -0.603 -19.151 1.00 72.88 286 ALA A C 1
ATOM 2171 O O . ALA A 1 286 ? 11.092 0.576 -19.153 1.00 72.88 286 ALA A O 1
ATOM 2172 N N . PRO A 1 287 ? 9.836 -1.059 -20.038 1.00 72.81 287 PRO A N 1
ATOM 2173 C CA . PRO A 1 287 ? 9.183 -0.203 -21.019 1.00 72.81 287 PRO A CA 1
ATOM 2174 C C . PRO A 1 287 ? 8.037 0.581 -20.359 1.00 72.81 287 PRO A C 1
ATOM 2176 O O . PRO A 1 287 ? 6.874 0.389 -20.699 1.00 72.81 287 PRO A O 1
ATOM 2179 N N . PHE A 1 288 ? 8.341 1.416 -19.363 1.00 76.44 288 PHE A N 1
ATOM 2180 C CA . PHE A 1 288 ? 7.333 2.286 -18.765 1.00 76.44 288 PHE A CA 1
ATOM 2181 C C . PHE A 1 288 ? 6.944 3.391 -19.749 1.00 76.44 288 PHE A 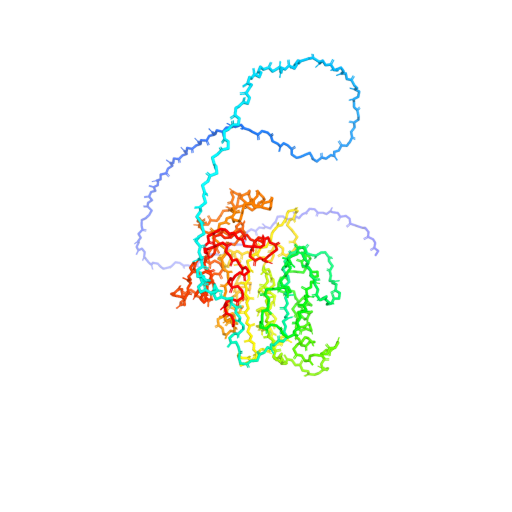C 1
ATOM 2183 O O . PHE A 1 288 ? 7.800 4.109 -20.261 1.00 76.44 288 PHE A O 1
ATOM 2190 N N . ASP A 1 289 ? 5.639 3.559 -19.963 1.00 73.19 289 ASP A N 1
ATOM 2191 C CA . ASP A 1 289 ? 5.090 4.635 -20.800 1.00 73.19 289 ASP A CA 1
ATOM 2192 C C . ASP A 1 289 ? 5.194 6.020 -20.121 1.00 73.19 289 ASP A C 1
ATOM 2194 O O . ASP A 1 289 ? 4.899 7.039 -20.745 1.00 73.19 289 ASP A O 1
ATOM 2198 N N . SER A 1 290 ? 5.602 6.066 -18.844 1.00 79.31 290 SER A N 1
ATOM 2199 C CA . SER A 1 290 ? 5.614 7.262 -17.998 1.00 79.31 290 SER A CA 1
ATOM 2200 C C . SER A 1 290 ? 6.951 7.456 -17.284 1.00 79.31 290 SER A C 1
ATOM 2202 O O . SER A 1 290 ? 7.549 6.517 -16.748 1.00 79.31 290 SER A O 1
ATOM 2204 N N . ALA A 1 291 ? 7.407 8.710 -17.247 1.00 84.06 291 ALA A N 1
ATOM 2205 C CA . ALA A 1 291 ? 8.595 9.109 -16.497 1.00 84.06 291 ALA A CA 1
ATOM 2206 C C . ALA A 1 291 ? 8.353 9.110 -14.976 1.00 84.06 291 ALA A C 1
ATOM 2208 O O . ALA A 1 291 ? 9.313 9.005 -14.215 1.00 84.06 291 ALA A O 1
ATOM 2209 N N . GLU A 1 292 ? 7.094 9.208 -14.532 1.00 92.31 292 GLU A N 1
ATOM 2210 C CA . GLU A 1 292 ? 6.725 9.110 -13.119 1.00 92.31 292 GLU A CA 1
ATOM 2211 C C . GLU A 1 292 ? 6.497 7.640 -12.749 1.00 92.31 292 GLU A C 1
ATOM 2213 O O . GLU A 1 292 ? 5.488 7.027 -13.102 1.00 92.31 292 GLU A O 1
ATOM 2218 N N . ASN A 1 293 ? 7.458 7.055 -12.038 1.00 91.69 293 ASN A N 1
ATOM 2219 C CA . ASN A 1 293 ? 7.376 5.692 -11.524 1.00 91.69 293 ASN A CA 1
ATOM 2220 C C . ASN A 1 293 ? 8.251 5.536 -10.279 1.00 91.69 293 ASN A C 1
ATOM 2222 O O . ASN A 1 293 ? 9.199 6.289 -10.073 1.00 91.69 293 ASN A O 1
ATOM 2226 N N . ASP A 1 294 ? 7.965 4.536 -9.458 1.00 91.75 294 ASP A N 1
ATOM 2227 C CA . ASP A 1 294 ? 8.739 4.259 -8.245 1.00 91.75 294 ASP A CA 1
ATOM 2228 C C . ASP A 1 294 ? 9.914 3.281 -8.476 1.00 91.75 294 ASP A C 1
ATOM 2230 O O . ASP A 1 294 ? 10.630 2.932 -7.538 1.00 91.75 294 ASP A O 1
ATOM 2234 N N . GLY A 1 295 ? 10.155 2.857 -9.719 1.00 87.75 295 GLY A N 1
ATOM 2235 C CA . GLY A 1 295 ? 11.084 1.778 -10.072 1.00 87.75 295 GLY A CA 1
ATOM 2236 C C . GLY A 1 295 ? 10.393 0.516 -10.582 1.00 87.75 295 GLY A C 1
ATOM 2237 O O . GLY A 1 295 ? 11.002 -0.236 -11.338 1.00 87.75 295 GLY A O 1
ATOM 2238 N N . TYR A 1 296 ? 9.122 0.309 -10.229 1.00 83.44 296 TYR A N 1
ATOM 2239 C CA . TYR A 1 296 ? 8.336 -0.862 -10.638 1.00 83.44 296 TYR A CA 1
ATOM 2240 C C . TYR A 1 296 ? 6.912 -0.524 -11.072 1.00 83.44 296 TYR A C 1
ATOM 2242 O O . TYR A 1 296 ? 6.361 -1.198 -11.943 1.00 83.44 296 TYR A O 1
ATOM 2250 N N . VAL A 1 297 ? 6.304 0.487 -10.456 1.00 86.50 297 VAL A N 1
ATOM 2251 C CA . VAL A 1 297 ? 4.920 0.901 -10.686 1.00 86.50 297 VAL A CA 1
ATOM 2252 C C . VAL A 1 297 ? 4.924 2.310 -11.240 1.00 86.50 297 VAL A C 1
ATOM 2254 O O . VAL A 1 297 ? 5.532 3.211 -10.661 1.00 86.50 297 VAL A O 1
ATOM 2257 N N . THR A 1 298 ? 4.233 2.507 -12.360 1.00 89.19 298 THR A N 1
ATOM 2258 C CA . THR A 1 298 ? 4.010 3.847 -12.903 1.00 89.19 298 THR A CA 1
ATOM 2259 C C . THR A 1 298 ? 2.963 4.593 -12.086 1.00 89.19 298 THR A C 1
ATOM 2261 O O . THR A 1 298 ? 2.124 3.984 -11.412 1.00 89.19 298 THR A O 1
ATOM 2264 N N . TRP A 1 299 ? 2.983 5.918 -12.174 1.00 89.88 299 TRP A N 1
ATOM 2265 C CA . TRP A 1 299 ? 1.986 6.779 -11.548 1.00 89.88 299 TRP A CA 1
ATOM 2266 C C . TRP A 1 299 ? 0.551 6.324 -11.846 1.00 89.88 299 TRP A C 1
ATOM 2268 O O . TRP A 1 299 ? -0.231 6.105 -10.923 1.00 89.88 299 TRP A O 1
ATOM 2278 N N . GLU A 1 300 ? 0.239 6.072 -13.118 1.00 88.12 300 GLU A N 1
ATOM 2279 C CA . GLU A 1 300 ? -1.101 5.708 -13.590 1.00 88.12 300 GLU A CA 1
ATOM 2280 C C . GLU A 1 300 ? -1.568 4.362 -13.022 1.00 88.12 300 GLU A C 1
ATOM 2282 O O . GLU A 1 300 ? -2.748 4.167 -12.733 1.00 88.12 300 GLU A O 1
ATOM 2287 N N . SER A 1 301 ? -0.637 3.425 -12.834 1.00 88.00 301 SER A N 1
ATOM 2288 C CA . SER A 1 301 ? -0.931 2.130 -12.221 1.00 88.00 301 SER A CA 1
ATOM 2289 C C . SER A 1 301 ? -1.187 2.268 -10.715 1.00 88.00 301 SER A C 1
ATOM 2291 O O . SER A 1 301 ? -2.092 1.629 -10.175 1.00 88.00 301 SER A O 1
ATOM 2293 N N . CYS A 1 302 ? -0.453 3.149 -10.027 1.00 90.50 302 CYS A N 1
ATOM 2294 C CA . CYS A 1 302 ? -0.643 3.391 -8.596 1.00 90.50 302 CYS A CA 1
ATOM 2295 C C . CYS A 1 302 ? -1.956 4.131 -8.279 1.00 90.50 302 CYS A C 1
ATOM 2297 O O . CYS A 1 302 ? -2.639 3.805 -7.297 1.00 90.50 302 CYS A O 1
ATOM 2299 N N . THR A 1 303 ? -2.337 5.103 -9.113 1.00 89.31 303 THR A N 1
ATOM 2300 C CA . THR A 1 303 ? -3.575 5.883 -8.952 1.00 89.31 303 THR A CA 1
ATOM 2301 C C . THR A 1 303 ? -4.804 5.202 -9.556 1.00 89.31 303 THR A C 1
ATOM 2303 O O . THR A 1 303 ? -5.920 5.698 -9.407 1.00 89.31 303 THR A O 1
ATOM 2306 N N . ALA A 1 304 ? -4.653 4.032 -10.183 1.00 88.31 304 ALA A N 1
ATOM 2307 C CA . ALA A 1 304 ? -5.763 3.296 -10.778 1.00 88.31 304 ALA A CA 1
ATOM 2308 C C . ALA A 1 304 ? -6.910 3.045 -9.777 1.00 88.31 304 ALA A C 1
ATOM 2310 O O . ALA A 1 304 ? -6.704 2.616 -8.637 1.00 88.31 304 ALA A O 1
ATOM 2311 N N . GLY A 1 305 ? -8.143 3.309 -10.219 1.00 84.81 305 GLY A N 1
ATOM 2312 C CA . GLY A 1 305 ? -9.346 3.267 -9.379 1.00 84.81 305 GLY A CA 1
ATOM 2313 C C . GLY A 1 305 ? -9.561 4.511 -8.504 1.00 84.81 305 GLY A C 1
ATOM 2314 O O . GLY A 1 305 ? -10.598 4.596 -7.850 1.00 84.81 305 GLY A O 1
ATOM 2315 N N . LEU A 1 306 ? -8.614 5.456 -8.516 1.00 83.94 306 LEU A N 1
ATOM 2316 C CA . LEU A 1 306 ? -8.627 6.726 -7.781 1.00 83.94 306 LEU A CA 1
ATOM 2317 C C . LEU A 1 306 ? -8.393 7.942 -8.696 1.00 83.94 306 LEU A C 1
ATOM 2319 O O . LEU A 1 306 ? -8.310 9.063 -8.215 1.00 83.94 306 LEU A O 1
ATOM 2323 N N . SER A 1 307 ? -8.281 7.750 -10.010 1.00 65.56 307 SER A N 1
ATOM 2324 C CA . SER A 1 307 ? -7.914 8.827 -10.938 1.00 65.56 307 SER A CA 1
ATOM 2325 C C . SER A 1 307 ? -8.979 9.918 -11.087 1.00 65.56 307 SER A C 1
ATOM 2327 O O . SER A 1 307 ? -8.694 11.045 -11.465 1.00 65.56 307 SER A O 1
ATOM 2329 N N . ASP A 1 308 ? -10.232 9.632 -10.753 1.00 65.38 308 ASP A N 1
ATOM 2330 C CA . ASP A 1 308 ? -11.294 10.639 -10.696 1.00 65.38 308 ASP A CA 1
ATOM 2331 C C . ASP A 1 308 ? -11.353 11.388 -9.354 1.00 65.38 308 ASP A C 1
ATOM 2333 O O . ASP A 1 308 ? -12.153 12.308 -9.199 1.00 65.38 308 ASP A O 1
ATOM 2337 N N . ILE A 1 309 ? -10.490 11.015 -8.403 1.00 61.50 309 ILE A N 1
ATOM 2338 C CA . ILE A 1 309 ? -10.187 11.791 -7.199 1.00 61.50 309 ILE A CA 1
ATOM 2339 C C . ILE A 1 309 ? -8.772 12.391 -7.261 1.00 61.50 309 ILE A C 1
ATOM 2341 O O . ILE A 1 309 ? -8.253 12.789 -6.221 1.00 61.50 309 ILE A O 1
ATOM 2345 N N . ASP A 1 310 ? -8.141 12.476 -8.442 1.00 53.06 310 ASP A N 1
ATOM 2346 C CA . ASP A 1 310 ? -6.750 12.940 -8.620 1.00 53.06 310 ASP A CA 1
ATOM 2347 C C . ASP A 1 310 ? -6.468 14.324 -7.998 1.00 53.06 310 ASP A C 1
ATOM 2349 O O . ASP A 1 310 ? -5.360 14.559 -7.515 1.00 53.06 310 ASP A O 1
ATOM 2353 N N . ASP A 1 311 ? -7.484 15.187 -7.867 1.00 60.25 311 ASP A N 1
ATOM 2354 C CA . ASP A 1 311 ? -7.410 16.477 -7.153 1.00 60.25 311 ASP A CA 1
ATOM 2355 C C . ASP A 1 311 ? -7.062 16.346 -5.651 1.00 60.25 311 ASP A C 1
ATOM 2357 O O . ASP A 1 311 ? -6.854 17.342 -4.958 1.00 60.25 311 ASP A O 1
ATOM 2361 N N . THR A 1 312 ? -6.996 15.123 -5.118 1.00 76.12 312 THR A N 1
ATOM 2362 C CA . THR A 1 312 ? -6.636 14.833 -3.720 1.00 76.12 312 THR A CA 1
ATOM 2363 C C . THR A 1 312 ? -5.164 14.463 -3.520 1.00 76.12 312 THR A C 1
ATOM 2365 O O . THR A 1 312 ? -4.739 14.306 -2.368 1.00 76.12 312 THR A O 1
ATOM 2368 N N . PHE A 1 313 ? -4.381 14.313 -4.599 1.00 91.44 313 PHE A N 1
ATOM 2369 C CA . PHE A 1 313 ? -2.954 14.015 -4.495 1.00 91.44 313 PHE A CA 1
ATOM 2370 C C . PHE A 1 313 ? -2.126 15.284 -4.264 1.00 91.44 313 PHE A C 1
ATOM 2372 O O . PHE A 1 313 ? -2.059 16.172 -5.110 1.00 91.44 313 PHE A O 1
ATOM 2379 N N . GLY A 1 314 ? -1.449 15.345 -3.120 1.00 93.31 314 GLY A N 1
ATOM 2380 C CA . GLY A 1 314 ? -0.549 16.428 -2.735 1.00 93.31 314 GLY A CA 1
ATOM 2381 C C . GLY A 1 314 ? 0.872 15.932 -2.487 1.00 93.31 314 GLY A C 1
ATOM 2382 O O . GLY A 1 314 ? 1.098 14.765 -2.176 1.00 93.31 314 GLY A O 1
ATOM 2383 N N . THR A 1 315 ? 1.841 16.832 -2.603 1.00 95.50 315 THR A N 1
ATOM 2384 C CA . THR A 1 315 ? 3.263 16.555 -2.335 1.00 95.50 315 THR A CA 1
ATOM 2385 C C . THR A 1 315 ? 3.687 16.953 -0.923 1.00 95.50 315 THR A C 1
ATOM 2387 O O . THR A 1 315 ? 4.852 16.817 -0.567 1.00 95.50 315 THR A O 1
ATOM 2390 N N . ASP A 1 316 ? 2.774 17.506 -0.127 1.00 94.69 316 ASP A N 1
ATOM 2391 C CA . ASP A 1 316 ? 3.060 17.974 1.223 1.00 94.69 316 ASP A CA 1
ATOM 2392 C C . ASP A 1 316 ? 2.729 16.890 2.253 1.00 94.69 316 ASP A C 1
ATOM 2394 O O . ASP A 1 316 ? 1.568 16.524 2.415 1.00 94.69 316 ASP A O 1
ATOM 2398 N N . ALA A 1 317 ? 3.741 16.367 2.948 1.00 94.25 317 ALA A N 1
ATOM 2399 C CA . ALA A 1 317 ? 3.555 15.265 3.889 1.00 94.25 317 ALA A CA 1
ATOM 2400 C C . ALA A 1 317 ? 2.568 15.574 5.028 1.00 94.25 317 ALA A C 1
ATOM 2402 O O . ALA A 1 317 ? 1.946 14.656 5.543 1.00 94.25 317 ALA A O 1
ATOM 2403 N N . GLU A 1 318 ? 2.386 16.829 5.433 1.00 93.38 318 GLU A N 1
ATOM 2404 C CA . GLU A 1 318 ? 1.518 17.146 6.574 1.00 93.38 318 GLU A CA 1
ATOM 2405 C C . GLU A 1 318 ? 0.055 17.328 6.170 1.00 93.38 318 GLU A C 1
ATOM 2407 O O . GLU A 1 318 ? -0.842 17.124 6.985 1.00 93.38 318 GLU A O 1
ATOM 2412 N N . THR A 1 319 ? -0.195 17.707 4.917 1.00 91.88 319 THR A N 1
ATOM 2413 C CA . THR A 1 319 ? -1.529 18.122 4.455 1.00 91.88 319 THR A CA 1
ATOM 2414 C C . THR A 1 319 ? -2.106 17.250 3.343 1.00 91.88 319 THR A C 1
ATOM 2416 O O . THR A 1 319 ? -3.314 17.286 3.102 1.00 91.88 319 THR A O 1
ATOM 2419 N N . ALA A 1 320 ? -1.284 16.445 2.666 1.00 91.62 320 ALA A N 1
ATOM 2420 C CA . ALA A 1 320 ? -1.737 15.597 1.574 1.00 91.62 320 ALA A CA 1
ATOM 2421 C C . ALA A 1 320 ? -2.609 14.437 2.079 1.00 91.62 320 ALA A C 1
ATOM 2423 O O . ALA A 1 320 ? -2.159 13.568 2.829 1.00 91.62 320 ALA A O 1
ATOM 2424 N N . VAL A 1 321 ? -3.852 14.371 1.595 1.00 88.56 321 VAL A N 1
ATOM 2425 C CA . VAL A 1 321 ? -4.728 13.212 1.820 1.00 88.56 321 VAL A CA 1
ATOM 2426 C C . VAL A 1 321 ? -4.185 12.009 1.054 1.00 88.56 321 VAL A C 1
ATOM 2428 O O . VAL A 1 321 ? -3.933 10.962 1.639 1.00 88.56 321 VAL A O 1
ATOM 2431 N N . ASN A 1 322 ? -3.939 12.157 -0.244 1.00 92.25 322 ASN A N 1
ATOM 2432 C CA . ASN A 1 322 ? -3.201 11.168 -1.016 1.00 92.25 322 ASN A CA 1
ATOM 2433 C C . ASN A 1 322 ? -1.820 11.737 -1.343 1.00 92.25 322 ASN A C 1
ATOM 2435 O O . ASN A 1 322 ? -1.695 12.886 -1.751 1.00 92.25 322 ASN A O 1
ATOM 2439 N N . TYR A 1 323 ? -0.764 10.970 -1.115 1.00 94.31 323 TYR A N 1
ATOM 2440 C CA . TYR A 1 323 ? 0.601 11.471 -1.155 1.00 94.31 323 TYR A CA 1
ATOM 2441 C C . TYR A 1 323 ? 1.275 11.142 -2.479 1.00 94.31 323 TYR A C 1
ATOM 2443 O O . TYR A 1 323 ? 1.555 9.978 -2.783 1.00 94.31 323 TYR A O 1
ATOM 2451 N N . LYS A 1 324 ? 1.539 12.188 -3.264 1.00 95.06 324 LYS A N 1
ATOM 2452 C CA . LYS A 1 324 ? 2.404 12.147 -4.441 1.00 95.06 324 LYS A CA 1
ATOM 2453 C C . LYS A 1 324 ? 3.843 12.323 -3.971 1.00 95.06 324 LYS A C 1
ATOM 2455 O O . LYS A 1 324 ? 4.294 13.442 -3.739 1.00 95.06 324 LYS A O 1
ATOM 2460 N N . ALA A 1 325 ? 4.542 11.210 -3.797 1.00 95.69 325 ALA A N 1
ATOM 2461 C CA . ALA A 1 325 ? 5.835 11.184 -3.135 1.00 95.69 325 ALA A CA 1
ATOM 2462 C C . ALA A 1 325 ? 6.964 10.942 -4.143 1.00 95.69 325 ALA A C 1
ATOM 2464 O O . ALA A 1 325 ? 6.922 9.986 -4.912 1.00 95.69 325 ALA A O 1
ATOM 2465 N N . ALA A 1 326 ? 8.030 11.738 -4.092 1.00 96.88 326 ALA A N 1
ATOM 2466 C CA . ALA A 1 326 ? 9.276 11.513 -4.825 1.00 96.88 326 ALA A CA 1
ATOM 2467 C C . ALA A 1 326 ? 10.113 10.392 -4.175 1.00 96.88 326 ALA A C 1
ATOM 2469 O O . ALA A 1 326 ? 11.301 10.551 -3.876 1.00 96.88 326 ALA A O 1
ATOM 2470 N N . LEU A 1 327 ? 9.463 9.255 -3.943 1.00 96.25 327 LEU A N 1
ATOM 2471 C CA . LEU A 1 327 ? 9.973 8.063 -3.286 1.00 96.25 327 LEU A CA 1
ATOM 2472 C C . LEU A 1 327 ? 10.084 6.926 -4.291 1.00 96.25 327 LEU A C 1
ATOM 2474 O O . LEU A 1 327 ? 9.247 6.797 -5.188 1.00 96.25 327 LEU A O 1
ATOM 2478 N N . ASN A 1 328 ? 11.112 6.099 -4.105 1.00 93.94 328 ASN A N 1
ATOM 2479 C CA . ASN A 1 328 ? 11.208 4.853 -4.839 1.00 93.94 328 ASN A CA 1
ATOM 2480 C C . ASN A 1 328 ? 10.365 3.795 -4.151 1.00 93.94 328 ASN A C 1
ATOM 2482 O O . ASN A 1 328 ? 9.838 3.964 -3.048 1.00 93.94 328 ASN A O 1
ATOM 2486 N N . HIS A 1 329 ? 10.293 2.665 -4.818 1.00 91.06 329 HIS A N 1
ATOM 2487 C CA . HIS A 1 329 ? 9.407 1.607 -4.461 1.00 91.06 329 HIS A CA 1
ATOM 2488 C C . HIS A 1 329 ? 9.627 1.094 -3.018 1.00 91.06 329 HIS A C 1
ATOM 2490 O O . HIS A 1 329 ? 8.684 0.961 -2.229 1.00 91.06 329 HIS A O 1
ATOM 2496 N N . LEU A 1 330 ? 10.887 0.903 -2.620 1.00 90.62 330 LEU A N 1
ATOM 2497 C CA . LEU A 1 330 ? 11.238 0.470 -1.266 1.00 90.62 330 LEU A CA 1
ATOM 2498 C C . LEU A 1 330 ? 10.965 1.557 -0.227 1.00 90.62 330 LEU A C 1
ATOM 2500 O O . LEU A 1 330 ? 10.508 1.245 0.871 1.00 90.62 330 LEU A O 1
ATOM 2504 N N . ASP A 1 331 ? 11.204 2.822 -0.558 1.00 94.50 331 ASP A N 1
ATOM 2505 C CA . ASP A 1 331 ? 10.999 3.927 0.380 1.00 94.50 331 ASP A CA 1
ATOM 2506 C C . ASP A 1 331 ? 9.522 4.079 0.785 1.00 94.50 331 ASP A C 1
ATOM 2508 O O . ASP A 1 331 ? 9.234 4.455 1.921 1.00 94.50 331 ASP A O 1
ATOM 2512 N N . THR A 1 332 ? 8.577 3.696 -0.087 1.00 93.69 332 THR A N 1
ATOM 2513 C CA . THR A 1 332 ? 7.134 3.717 0.236 1.00 93.69 332 THR A CA 1
ATOM 2514 C C . THR A 1 332 ? 6.728 2.741 1.350 1.00 93.69 332 THR A C 1
ATOM 2516 O O . THR A 1 332 ? 5.639 2.856 1.900 1.00 93.69 332 THR A O 1
ATOM 2519 N N . SER A 1 333 ? 7.601 1.803 1.733 1.00 92.19 333 SER A N 1
ATOM 2520 C CA . SER A 1 333 ? 7.385 0.917 2.891 1.00 92.19 333 SER A CA 1
ATOM 2521 C C . SER A 1 333 ? 7.912 1.487 4.212 1.00 92.19 333 SER A C 1
ATOM 2523 O O . SER A 1 333 ? 8.024 0.761 5.192 1.00 92.19 333 SER A O 1
ATOM 2525 N N . PHE A 1 334 ? 8.265 2.776 4.259 1.00 94.25 334 PHE A N 1
ATOM 2526 C CA . PHE A 1 334 ? 8.766 3.479 5.450 1.00 94.25 334 PHE A CA 1
ATOM 2527 C C . PHE A 1 334 ? 10.148 3.030 5.961 1.00 94.25 334 PHE A C 1
ATOM 2529 O O . PHE A 1 334 ? 10.743 3.719 6.790 1.00 94.25 334 PHE A O 1
ATOM 2536 N N . ARG A 1 335 ? 10.710 1.921 5.451 1.00 91.31 335 ARG A N 1
ATOM 2537 C CA . ARG A 1 335 ? 11.957 1.310 5.961 1.00 91.31 335 ARG A CA 1
ATOM 2538 C C . ARG A 1 335 ? 13.173 2.225 6.011 1.00 91.31 335 ARG A C 1
ATOM 2540 O O . ARG A 1 335 ? 14.071 1.999 6.814 1.00 91.31 335 ARG A O 1
ATOM 2547 N N . ASN A 1 336 ? 13.209 3.228 5.142 1.00 93.19 336 ASN A N 1
ATOM 2548 C CA . ASN A 1 336 ? 14.346 4.130 4.987 1.00 93.19 336 ASN A CA 1
ATOM 2549 C C . ASN A 1 336 ? 14.148 5.480 5.697 1.00 93.19 336 ASN A C 1
ATOM 2551 O O . ASN A 1 336 ? 15.036 6.328 5.641 1.00 93.19 336 ASN A O 1
ATOM 2555 N N . GLY A 1 337 ? 13.016 5.666 6.382 1.00 94.62 337 GLY A N 1
ATOM 2556 C CA . GLY A 1 337 ? 12.681 6.898 7.083 1.00 94.62 337 GLY A CA 1
ATOM 2557 C C . GLY A 1 337 ? 12.345 8.073 6.165 1.00 94.62 337 GLY A C 1
ATOM 2558 O O . GLY A 1 337 ? 11.956 7.886 5.012 1.00 94.62 337 GLY A O 1
ATOM 2559 N N . ASP A 1 338 ? 12.488 9.286 6.700 1.00 96.50 338 ASP A N 1
ATOM 2560 C CA . ASP A 1 338 ? 12.194 10.530 5.990 1.00 96.50 338 ASP A CA 1
ATOM 2561 C C . ASP A 1 338 ? 13.426 11.142 5.317 1.00 96.50 338 ASP A C 1
ATOM 2563 O O . ASP A 1 338 ? 14.544 11.152 5.838 1.00 96.50 338 ASP A O 1
ATOM 2567 N N . GLY A 1 339 ? 13.186 11.716 4.146 1.00 95.25 339 GLY A N 1
ATOM 2568 C CA . GLY A 1 339 ? 14.086 12.592 3.420 1.00 95.25 339 GLY A CA 1
ATOM 2569 C C . GLY A 1 339 ? 13.992 14.049 3.872 1.00 95.25 339 GLY A C 1
ATOM 2570 O O . GLY A 1 339 ? 13.470 14.388 4.930 1.00 95.25 339 GLY A O 1
ATOM 2571 N N . LYS A 1 340 ? 14.551 14.941 3.047 1.00 90.69 340 LYS A N 1
ATOM 2572 C CA . LYS A 1 340 ? 14.715 16.367 3.384 1.00 90.69 340 LYS A CA 1
ATOM 2573 C C . LYS A 1 340 ? 13.595 17.276 2.875 1.00 90.69 340 LYS A C 1
ATOM 2575 O O . LYS A 1 340 ? 13.514 18.418 3.314 1.00 90.69 340 LYS A O 1
ATOM 2580 N N . THR A 1 341 ? 12.812 16.818 1.905 1.00 94.50 341 THR A N 1
ATOM 2581 C CA . THR A 1 341 ? 11.783 17.605 1.213 1.00 94.50 341 THR A CA 1
ATOM 2582 C C . THR A 1 341 ? 10.411 17.013 1.488 1.00 94.50 341 THR A C 1
ATOM 2584 O O . THR A 1 341 ? 10.312 15.810 1.706 1.00 94.50 341 THR A O 1
ATOM 2587 N N . ASN A 1 342 ? 9.359 17.838 1.471 1.00 95.25 342 ASN A N 1
ATOM 2588 C CA . ASN A 1 342 ? 8.014 17.416 1.881 1.00 95.25 342 ASN A CA 1
ATOM 2589 C C . ASN A 1 342 ? 7.442 16.262 1.055 1.00 95.25 342 ASN A C 1
ATOM 2591 O O . ASN A 1 342 ? 6.588 15.557 1.568 1.00 95.25 342 ASN A O 1
ATOM 2595 N N . ASP A 1 343 ? 7.914 16.045 -0.171 1.00 95.94 343 ASP A N 1
ATOM 2596 C CA . ASP A 1 343 ? 7.552 14.939 -1.067 1.00 95.94 343 ASP A CA 1
ATOM 2597 C C . ASP A 1 343 ? 8.388 13.668 -0.829 1.00 95.94 343 ASP A C 1
ATOM 2599 O O . ASP A 1 343 ? 8.239 12.675 -1.535 1.00 95.94 343 ASP A O 1
ATOM 2603 N N . LYS A 1 344 ? 9.274 13.683 0.169 1.00 97.19 344 LYS A N 1
ATOM 2604 C CA . LYS A 1 344 ? 10.159 12.578 0.544 1.00 97.19 344 LYS A CA 1
ATOM 2605 C C . LYS A 1 344 ? 10.039 12.196 2.017 1.00 97.19 344 LYS A C 1
ATOM 2607 O O . LYS A 1 344 ? 10.992 11.666 2.568 1.00 97.19 344 LYS A O 1
ATOM 2612 N N . MET A 1 345 ? 8.915 12.462 2.674 1.00 96.94 345 MET A N 1
ATOM 2613 C CA . MET A 1 345 ? 8.717 12.199 4.104 1.00 96.94 345 MET A CA 1
ATOM 2614 C C . MET A 1 345 ? 7.584 11.184 4.343 1.00 96.94 345 MET A C 1
ATOM 2616 O O . MET A 1 345 ? 6.495 11.566 4.779 1.00 96.94 345 MET A O 1
ATOM 2620 N N . PRO A 1 346 ? 7.793 9.892 4.021 1.00 96.06 346 PRO A N 1
ATOM 2621 C CA . PRO A 1 346 ? 6.762 8.873 4.177 1.00 96.06 346 PRO A CA 1
ATOM 2622 C C . PRO A 1 346 ? 6.327 8.661 5.635 1.00 96.06 346 PRO A C 1
ATOM 2624 O O . PRO A 1 346 ? 5.137 8.455 5.869 1.00 96.06 346 PRO A O 1
ATOM 2627 N N . LEU A 1 347 ? 7.241 8.723 6.612 1.00 95.94 347 LEU A N 1
ATOM 2628 C CA . LEU A 1 347 ? 6.896 8.579 8.031 1.00 95.94 347 LEU A CA 1
ATOM 2629 C C . LEU A 1 347 ? 6.091 9.779 8.507 1.00 95.94 347 LEU A C 1
ATOM 2631 O O . LEU A 1 347 ? 5.018 9.587 9.073 1.00 95.94 347 LEU A O 1
ATOM 2635 N N . ARG A 1 348 ? 6.555 11.002 8.217 1.00 95.56 348 ARG A N 1
ATOM 2636 C CA . ARG A 1 348 ? 5.797 12.214 8.545 1.00 95.56 348 ARG A CA 1
ATOM 2637 C C . ARG A 1 348 ? 4.394 12.155 7.967 1.00 95.56 348 ARG A C 1
ATOM 2639 O O . ARG A 1 348 ? 3.440 12.397 8.692 1.00 95.56 348 ARG A O 1
ATOM 2646 N N . TRP A 1 349 ? 4.253 11.777 6.698 1.00 95.75 349 TRP A N 1
ATOM 2647 C CA . TRP A 1 349 ? 2.933 11.647 6.096 1.00 95.75 349 TRP A CA 1
ATOM 2648 C C . TRP A 1 349 ? 2.046 10.660 6.846 1.00 95.75 349 TRP A C 1
ATOM 2650 O O . TRP A 1 349 ? 0.907 10.981 7.181 1.00 95.75 349 TRP A O 1
ATOM 2660 N N . PHE A 1 350 ? 2.575 9.488 7.185 1.00 94.88 350 PHE A N 1
ATOM 2661 C CA . PHE A 1 350 ? 1.822 8.494 7.939 1.00 94.88 350 PHE A CA 1
ATOM 2662 C C . PHE A 1 350 ? 1.406 8.983 9.336 1.00 94.88 350 PHE A C 1
ATOM 2664 O O . PHE A 1 350 ? 0.281 8.719 9.760 1.00 94.88 350 PHE A O 1
ATOM 2671 N N . GLU A 1 351 ? 2.258 9.745 10.025 1.00 94.75 351 GLU A N 1
ATOM 2672 C CA . GLU A 1 351 ? 1.925 10.344 11.322 1.00 94.75 351 GLU A CA 1
ATOM 2673 C C . GLU A 1 351 ? 0.800 11.382 11.238 1.00 94.75 351 GLU A C 1
ATOM 2675 O O . GLU A 1 351 ? 0.056 11.538 12.206 1.00 94.75 351 GLU A O 1
ATOM 2680 N N . CYS A 1 352 ? 0.710 12.128 10.131 1.00 93.12 352 CYS A N 1
ATOM 2681 C CA . CYS A 1 352 ? -0.207 13.264 9.979 1.00 93.12 352 CYS A CA 1
ATOM 2682 C C . CYS A 1 352 ? -1.530 12.898 9.293 1.00 93.12 352 CYS A C 1
ATOM 2684 O O . CYS A 1 352 ? -2.501 13.646 9.380 1.00 93.12 352 CYS A O 1
ATOM 2686 N N . THR A 1 353 ? -1.574 11.784 8.561 1.00 89.00 353 THR A N 1
ATOM 2687 C CA . THR A 1 353 ? -2.663 11.533 7.607 1.00 89.00 353 THR A CA 1
ATOM 2688 C C . THR A 1 353 ? -3.933 10.939 8.231 1.00 89.00 353 THR A C 1
ATOM 2690 O O . THR A 1 353 ? -5.011 11.039 7.628 1.00 89.00 353 THR A O 1
ATOM 2693 N N . LEU A 1 354 ? -3.840 10.318 9.415 1.00 86.31 354 LEU A N 1
ATOM 2694 C CA . LEU A 1 354 ? -4.924 9.535 10.031 1.00 86.31 354 LEU A CA 1
ATOM 2695 C C . LEU A 1 354 ? -5.601 10.204 11.220 1.00 86.31 354 LEU A C 1
ATOM 2697 O O . LEU A 1 354 ? -4.892 10.665 12.138 1.00 86.31 354 LEU A O 1
#

Secondary structure (DSSP, 8-state):
-------PPPPPPP-------------------------------------------------------------------------PPPP--------SSS-EEEEEE--S--SS----BS--HHHHTTGGGS-TTEEEEEEE----SSS-TT-HHHHHHHHHHHHHHHTT-SS--TT--B--SEEEEEETHHHHHHHHHHHTTSSB--TTTEEEEEE-----SS--HHHHT---TTTS-HHHHHHHHHHHHHHHHHEEEEEEE--SSTT--HHHHHHHHHHHHS--S-S-BSSSSBHHHHSTT-GGGGGGEES-TTT-SEEEE---TTGGGSTT---SSGGG-HHHHHHHH-